Protein AF-0000000078434860 (afdb_homodimer)

pLDDT: mean 74.04, std 24.69, range [25.89, 97.94]

Organism: Lucilia cuprina (NCBI:txid7375)

Sequence (304 aa):
MLAMSDEADFTDFHEVNENNFEQIKNKATKIGYADGVNDGRESVFQNGFDQGYKDGLRTSFDLEKFRYFFKNLNIDKIKDKDLLKEKEAYTNLQIRESKSQLHFKYLNHPDDSLDFISQKQHEYVEKIMEKFTQELPKATDLLKVQSHTDFMMLAMSDEADFTDFHEVNENNFEQIKNKATKIGYADGVNDGRESVFQNGFDQGYKDGLRTSFDLEKFRYFFKNLNIDKIKDKDLLKEKEAYTNLQIRESKSQLHFKYLNHPDDSLDFISQKQHEYVEKIMEKFTQELPKATDLLKVQSHTDFM

Foldseek 3Di:
DDPPPCPDDPPPPVPVVVVVVVVVVVVVVVVVCPDDDHVVVVVVVVVLVVLVVLLLVVLQVLVVLVVVVLVPPDPVPDPPPLSVQLSVVVVVVPDDHSPDCVLQQCVVVVPDDSVVSSVVSVVSSVVVLVVCCVRVVVSNVVVVVVDPDDPD/DPPPPCPDDPVPPVVVVVVVVVVVVVVVVVVVCPPDDHPVVVVVVVVLVVLVVLLLVVLQVLVVLVVVVLVPPDPVPDPPPLSVQLSVVVVVVVDDHSPDCVLQQCVVVVPDDSVVSSVVSVVSSVVVLVVCCVRVVVSNVVVVVVDPDDPD

Radius of gyration: 23.0 Å; Cα contacts (8 Å, |Δi|>4): 233; chains: 2; bounding box: 77×63×69 Å

Structure (mmCIF, N/CA/C/O backbone):
data_AF-0000000078434860-model_v1
#
loop_
_entity.id
_entity.type
_entity.pdbx_description
1 polymer 'Essential protein Yae1 N-terminal domain-containing protein'
#
loop_
_atom_site.group_PDB
_atom_site.id
_atom_site.type_symbol
_atom_site.label_atom_id
_atom_site.label_alt_id
_atom_site.label_comp_id
_atom_site.label_asym_id
_atom_site.label_entity_id
_atom_site.label_seq_id
_atom_site.pdbx_PDB_ins_code
_atom_site.Cartn_x
_atom_site.Cartn_y
_atom_site.Cartn_z
_atom_site.occupancy
_atom_site.B_iso_or_equiv
_atom_site.auth_seq_id
_atom_site.auth_comp_id
_atom_site.auth_asym_id
_atom_site.auth_atom_id
_atom_site.pdbx_PDB_model_num
ATOM 1 N N . MET A 1 1 ? -37.875 12.328 -36.719 1 25.91 1 MET A N 1
ATOM 2 C CA . MET A 1 1 ? -37.438 13.57 -36.062 1 25.91 1 MET A CA 1
ATOM 3 C C . MET A 1 1 ? -36.344 13.305 -35.062 1 25.91 1 MET A C 1
ATOM 5 O O . MET A 1 1 ? -36.562 12.633 -34.031 1 25.91 1 MET A O 1
ATOM 9 N N . LEU A 1 2 ? -35 13.305 -35.438 1 26.97 2 LEU A N 1
ATOM 10 C CA . LEU A 1 2 ? -33.719 12.688 -35.094 1 26.97 2 LEU A CA 1
ATOM 11 C C . LEU A 1 2 ? -33.125 13.344 -33.875 1 26.97 2 LEU A C 1
ATOM 13 O O . LEU A 1 2 ? -32.812 14.539 -33.875 1 26.97 2 LEU A O 1
ATOM 17 N N . ALA A 1 3 ? -33.562 13.117 -32.625 1 31.67 3 ALA A N 1
ATOM 18 C CA . ALA A 1 3 ? -33.156 13.766 -31.375 1 31.67 3 ALA A CA 1
ATOM 19 C C . ALA A 1 3 ? -31.656 13.719 -31.156 1 31.67 3 ALA A C 1
ATOM 21 O O . ALA A 1 3 ? -31.062 12.633 -31.125 1 31.67 3 ALA A O 1
ATOM 22 N N . MET A 1 4 ? -30.812 14.688 -31.609 1 26.88 4 MET A N 1
ATOM 23 C CA . MET A 1 4 ? -29.359 14.938 -31.625 1 26.88 4 MET A CA 1
ATOM 24 C C . MET A 1 4 ? -28.828 15.039 -30.203 1 26.88 4 MET A C 1
ATOM 26 O O . MET A 1 4 ? -29.094 16.016 -29.5 1 26.88 4 MET A O 1
ATOM 30 N N . SER A 1 5 ? -28.938 14.023 -29.328 1 31.47 5 SER A N 1
ATOM 31 C CA . SER A 1 5 ? -28.594 14.094 -27.922 1 31.47 5 SER A CA 1
ATOM 32 C C . SER A 1 5 ? -27.125 14.484 -27.719 1 31.47 5 SER A C 1
ATOM 34 O O . SER A 1 5 ? -26.234 13.742 -28.109 1 31.47 5 SER A O 1
ATOM 36 N N . ASP A 1 6 ? -26.688 15.781 -27.875 1 27.81 6 ASP A N 1
ATOM 37 C CA . ASP A 1 6 ? -25.375 16.406 -27.734 1 27.81 6 ASP A CA 1
ATOM 38 C C . ASP A 1 6 ? -24.797 16.203 -26.344 1 27.81 6 ASP A C 1
ATOM 40 O O . ASP A 1 6 ? -25.312 16.766 -25.375 1 27.81 6 ASP A O 1
ATOM 44 N N . GLU A 1 7 ? -24.516 15.094 -25.797 1 31.03 7 GLU A N 1
ATOM 45 C CA . GLU A 1 7 ? -23.891 14.82 -24.5 1 31.03 7 GLU A CA 1
ATOM 46 C C . GLU A 1 7 ? -22.516 15.477 -24.406 1 31.03 7 GLU A C 1
ATOM 48 O O . GLU A 1 7 ? -21.531 14.984 -24.969 1 31.03 7 GLU A O 1
ATOM 53 N N . ALA A 1 8 ? -22.328 16.906 -24.516 1 27.59 8 ALA A N 1
ATOM 54 C CA . ALA A 1 8 ? -21.172 17.797 -24.469 1 27.59 8 ALA A CA 1
ATOM 55 C C . ALA A 1 8 ? -20.25 17.453 -23.312 1 27.59 8 ALA A C 1
ATOM 57 O O . ALA A 1 8 ? -20.656 16.781 -22.359 1 27.59 8 ALA A O 1
ATOM 58 N N . ASP A 1 9 ? -18.906 18.094 -23.25 1 26.72 9 ASP A N 1
ATOM 59 C CA . ASP A 1 9 ? -17.484 18.125 -22.906 1 26.72 9 ASP A CA 1
ATOM 60 C C . ASP A 1 9 ? -17.281 18.562 -21.453 1 26.72 9 ASP A C 1
ATOM 62 O O . ASP A 1 9 ? -17.219 19.75 -21.156 1 26.72 9 ASP A O 1
ATOM 66 N N . PHE A 1 10 ? -18.078 18.156 -20.531 1 27.28 10 PHE A N 1
ATOM 67 C CA . PHE A 1 10 ? -17.906 18.562 -19.141 1 27.28 10 PHE A CA 1
ATOM 68 C C . PHE A 1 10 ? -16.5 18.25 -18.656 1 27.28 10 PHE A C 1
ATOM 70 O O . PHE A 1 10 ? -16.203 18.422 -17.469 1 27.28 10 PHE A O 1
ATOM 77 N N . THR A 1 11 ? -15.586 17.672 -19.422 1 31.31 11 THR A N 1
ATOM 78 C CA . THR A 1 11 ? -14.266 17.266 -18.953 1 31.31 11 THR A CA 1
ATOM 79 C C . THR A 1 11 ? -13.398 18.484 -18.641 1 31.31 11 THR A C 1
ATOM 81 O O . THR A 1 11 ? -12.406 18.375 -17.922 1 31.31 11 THR A O 1
ATOM 84 N N . ASP A 1 12 ? -13.602 19.656 -19.234 1 32.28 12 ASP A N 1
ATOM 85 C CA . ASP A 1 12 ? -12.648 20.766 -19.266 1 32.28 12 ASP A CA 1
ATOM 86 C C . ASP A 1 12 ? -12.594 21.5 -17.938 1 32.28 12 ASP A C 1
ATOM 88 O O . ASP A 1 12 ? -11.531 21.953 -17.5 1 32.28 12 ASP A O 1
ATOM 92 N N . PHE A 1 13 ? -13.719 21.719 -17.281 1 31.53 13 PHE A N 1
ATOM 93 C CA . PHE A 1 13 ? -13.719 22.625 -16.141 1 31.53 13 PHE A CA 1
ATOM 94 C C . PHE A 1 13 ? -13 22.016 -14.953 1 31.53 13 PHE A C 1
ATOM 96 O O . PHE A 1 13 ? -12.57 22.719 -14.039 1 31.53 13 PHE A O 1
ATOM 103 N N . HIS A 1 14 ? -12.867 20.703 -14.852 1 35.09 14 HIS A N 1
ATOM 104 C CA . HIS A 1 14 ? -12.352 20.078 -13.641 1 35.09 14 HIS A CA 1
ATOM 105 C C . HIS A 1 14 ? -10.836 20.25 -13.539 1 35.09 14 HIS A C 1
ATOM 107 O O . HIS A 1 14 ? -10.289 20.312 -12.438 1 35.09 14 HIS A O 1
ATOM 113 N N . GLU A 1 15 ? -10.086 20.406 -14.539 1 37.72 15 GLU A N 1
ATOM 114 C CA . GLU A 1 15 ? -8.625 20.469 -14.523 1 37.72 15 GLU A CA 1
ATOM 115 C C . GLU A 1 15 ? -8.125 21.812 -14.023 1 37.72 15 GLU A C 1
ATOM 117 O O . GLU A 1 15 ? -7.141 21.891 -13.289 1 37.72 15 GLU A O 1
ATOM 122 N N . VAL A 1 16 ? -8.672 22.922 -14.453 1 39.94 16 VAL A N 1
ATOM 123 C CA . VAL A 1 16 ? -8.156 24.266 -14.18 1 39.94 16 VAL A CA 1
ATOM 124 C C . VAL A 1 16 ? -8.328 24.594 -12.695 1 39.94 16 VAL A C 1
ATOM 126 O O . VAL A 1 16 ? -7.453 25.203 -12.086 1 39.94 16 VAL A O 1
ATOM 129 N N . ASN A 1 17 ? -9.438 24.109 -12.062 1 41.53 17 ASN A N 1
ATOM 130 C CA . ASN A 1 17 ? -9.703 24.5 -10.688 1 41.53 17 ASN A CA 1
ATOM 131 C C . ASN A 1 17 ? -8.836 23.734 -9.703 1 41.53 17 ASN A C 1
ATOM 133 O O . ASN A 1 17 ? -8.453 24.266 -8.656 1 41.53 17 ASN A O 1
ATOM 137 N N . GLU A 1 18 ? -8.359 22.625 -10.125 1 41.41 18 GLU A N 1
ATOM 138 C CA . GLU A 1 18 ? -7.527 21.844 -9.219 1 41.41 18 GLU A CA 1
ATOM 139 C C . GLU A 1 18 ? -6.098 22.375 -9.172 1 41.41 18 GLU A C 1
ATOM 141 O O . GLU A 1 18 ? -5.492 22.453 -8.102 1 41.41 18 GLU A O 1
ATOM 146 N N . ASN A 1 19 ? -5.5 22.844 -10.172 1 44.69 19 ASN A N 1
ATOM 147 C CA . ASN A 1 19 ? -4.168 23.438 -10.219 1 44.69 19 ASN A CA 1
ATOM 148 C C . ASN A 1 19 ? -4.113 24.766 -9.461 1 44.69 19 ASN A C 1
ATOM 150 O O . ASN A 1 19 ? -3.158 25.031 -8.727 1 44.69 19 ASN A O 1
ATOM 154 N N . ASN A 1 20 ? -5.145 25.484 -9.719 1 45.84 20 ASN A N 1
ATOM 155 C CA . ASN A 1 20 ? -5.176 26.766 -9.016 1 45.84 20 ASN A CA 1
ATOM 156 C C . ASN A 1 20 ? -5.332 26.562 -7.508 1 45.84 20 ASN A C 1
ATOM 158 O O . ASN A 1 20 ? -4.688 27.266 -6.719 1 45.84 20 ASN A O 1
ATOM 162 N N . PHE A 1 21 ? -6.129 25.562 -7.156 1 39.97 21 PHE A N 1
ATOM 163 C CA . PHE A 1 21 ? -6.293 25.312 -5.73 1 39.97 21 PHE A CA 1
ATOM 164 C C . PHE A 1 21 ? -5.004 24.766 -5.129 1 39.97 21 PHE A C 1
ATOM 166 O O . PHE A 1 21 ? -4.621 25.141 -4.02 1 39.97 21 PHE A O 1
ATOM 173 N N . GLU A 1 22 ? -4.27 23.969 -5.867 1 44.09 22 GLU A N 1
ATOM 174 C CA . GLU A 1 22 ? -2.99 23.453 -5.383 1 44.09 22 GLU A CA 1
ATOM 175 C C . GLU A 1 22 ? -1.965 24.578 -5.254 1 44.09 22 GLU A C 1
ATOM 177 O O . GLU A 1 22 ? -1.177 24.594 -4.305 1 44.09 22 GLU A O 1
ATOM 182 N N . GLN A 1 23 ? -1.95 25.5 -6.133 1 46.19 23 GLN A N 1
ATOM 183 C CA . GLN A 1 23 ? -1.056 26.656 -6.062 1 46.19 23 GLN A CA 1
ATOM 184 C C . GLN A 1 23 ? -1.418 27.562 -4.895 1 46.19 23 GLN A C 1
ATOM 186 O O . GLN A 1 23 ? -0.536 28.062 -4.188 1 46.19 23 GLN A O 1
ATOM 191 N N . ILE A 1 24 ? -2.699 27.812 -4.734 1 41.75 24 ILE A N 1
ATOM 192 C CA . ILE A 1 24 ? -3.131 28.656 -3.623 1 41.75 24 ILE A CA 1
ATOM 193 C C . ILE A 1 24 ? -2.807 27.953 -2.301 1 41.75 24 ILE A C 1
ATOM 195 O O . ILE A 1 24 ? -2.307 28.594 -1.369 1 41.75 24 ILE A O 1
ATOM 199 N N . LYS A 1 25 ? -2.969 26.688 -2.236 1 42.53 25 LYS A N 1
ATOM 200 C CA . LYS A 1 25 ? -2.635 25.922 -1.038 1 42.53 25 LYS A CA 1
ATOM 201 C C . LYS A 1 25 ? -1.132 25.938 -0.777 1 42.53 25 LYS A C 1
ATOM 203 O O . LYS A 1 25 ? -0.696 26.125 0.36 1 42.53 25 LYS A O 1
ATOM 208 N N . ASN A 1 26 ? -0.32 25.781 -1.754 1 43.47 26 ASN A N 1
ATOM 209 C CA . ASN A 1 26 ? 1.131 25.859 -1.619 1 43.47 26 ASN A CA 1
ATOM 210 C C . ASN A 1 26 ? 1.575 27.234 -1.141 1 43.47 26 ASN A C 1
ATOM 212 O O . ASN A 1 26 ? 2.469 27.344 -0.299 1 43.47 26 ASN A O 1
ATOM 216 N N . LYS A 1 27 ? 0.978 28.266 -1.686 1 43.12 27 LYS A N 1
ATOM 217 C CA . LYS A 1 27 ? 1.348 29.609 -1.284 1 43.12 27 LYS A CA 1
ATOM 218 C C . LYS A 1 27 ? 0.903 29.906 0.146 1 43.12 27 LYS A C 1
ATOM 220 O O . LYS A 1 27 ? 1.646 30.516 0.922 1 43.12 27 LYS A O 1
ATOM 225 N N . ALA A 1 28 ? -0.319 29.453 0.444 1 40 28 ALA A N 1
ATOM 226 C CA . ALA A 1 28 ? -0.792 29.672 1.809 1 40 28 ALA A CA 1
ATOM 227 C C . ALA A 1 28 ? 0.083 28.938 2.816 1 40 28 ALA A C 1
ATOM 229 O O . ALA A 1 28 ? 0.392 29.469 3.887 1 40 28 ALA A O 1
ATOM 230 N N . THR A 1 29 ? 0.561 27.781 2.371 1 40.09 29 THR A N 1
ATOM 231 C CA . THR A 1 29 ? 1.448 27.016 3.244 1 40.09 29 THR A CA 1
ATOM 232 C C . THR A 1 29 ? 2.787 27.734 3.406 1 40.09 29 THR A C 1
ATOM 234 O O . THR A 1 29 ? 3.326 27.812 4.512 1 40.09 29 THR A O 1
ATOM 237 N N . LYS A 1 30 ? 3.289 28.328 2.396 1 43.81 30 LYS A N 1
ATOM 238 C CA . LYS A 1 30 ? 4.551 29.062 2.457 1 43.81 30 LYS A CA 1
ATOM 239 C C . LYS A 1 30 ? 4.43 30.297 3.34 1 43.81 30 LYS A C 1
ATOM 241 O O . LYS A 1 30 ? 5.332 30.609 4.117 1 43.81 30 LYS A O 1
ATOM 246 N N . ILE A 1 31 ? 3.418 31.172 3.105 1 41.66 31 ILE A N 1
ATOM 247 C CA . ILE A 1 31 ? 3.238 32.406 3.859 1 41.66 31 ILE A CA 1
ATOM 248 C C . ILE A 1 31 ? 3.072 32.094 5.344 1 41.66 31 ILE A C 1
ATOM 250 O O . ILE A 1 31 ? 3.643 32.75 6.199 1 41.66 31 ILE A O 1
ATOM 254 N N . GLY A 1 32 ? 2.137 31.172 5.629 1 39.72 32 GLY A N 1
ATOM 255 C CA . GLY A 1 32 ? 2.039 30.828 7.035 1 39.72 32 GLY A CA 1
ATOM 256 C C . GLY A 1 32 ? 3.354 30.344 7.621 1 39.72 32 GLY A C 1
ATOM 257 O O . GLY A 1 32 ? 3.541 30.375 8.844 1 39.72 32 GLY A O 1
ATOM 258 N N . TYR A 1 33 ? 4.215 29.75 6.746 1 40.84 33 TYR A N 1
ATOM 259 C CA . TYR A 1 33 ? 5.531 29.328 7.215 1 40.84 33 TYR A CA 1
ATOM 260 C C . TYR A 1 33 ? 6.387 30.531 7.59 1 40.84 33 TYR A C 1
ATOM 262 O O . TYR A 1 33 ? 7.156 30.484 8.555 1 40.84 33 TYR A O 1
ATOM 270 N N . ALA A 1 34 ? 6.5 31.547 6.887 1 39.72 34 ALA A N 1
ATOM 271 C CA . ALA A 1 34 ? 7.406 32.656 7.102 1 39.72 34 ALA A CA 1
ATOM 272 C C . ALA A 1 34 ? 7.18 33.312 8.469 1 39.72 34 ALA A C 1
ATOM 274 O O . ALA A 1 34 ? 8.133 33.656 9.156 1 39.72 34 ALA A O 1
ATOM 275 N N . ASP A 1 35 ? 6.125 33.906 8.734 1 39.47 35 ASP A N 1
ATOM 276 C CA . ASP A 1 35 ? 6.082 34.812 9.883 1 39.47 35 ASP A CA 1
ATOM 277 C C . ASP A 1 35 ? 6.234 34.031 11.195 1 39.47 35 ASP A C 1
ATOM 279 O O . ASP A 1 35 ? 6.812 34.562 12.156 1 39.47 35 ASP A O 1
ATOM 283 N N . GLY A 1 36 ? 5.133 33.5 11.75 1 37.97 36 GLY A N 1
ATOM 284 C CA . GLY A 1 36 ? 5.082 33.094 13.141 1 37.97 36 GLY A CA 1
ATOM 285 C C . GLY A 1 36 ? 6.109 32.031 13.484 1 37.97 36 GLY A C 1
ATOM 286 O O . GLY A 1 36 ? 6.848 31.578 12.617 1 37.97 36 GLY A O 1
ATOM 287 N N . VAL A 1 37 ? 5.84 31.078 14.758 1 42.41 37 VAL A N 1
ATOM 288 C CA . VAL A 1 37 ? 6.133 30.016 15.703 1 42.41 37 VAL A CA 1
ATOM 289 C C . VAL A 1 37 ? 6.449 28.719 14.938 1 42.41 37 VAL A C 1
ATOM 291 O O . VAL A 1 37 ? 5.555 28.109 14.359 1 42.41 37 VAL A O 1
ATOM 294 N N . ASN A 1 38 ? 7.438 28.375 14.031 1 44.19 38 ASN A N 1
ATOM 295 C CA . ASN A 1 38 ? 8.102 27.594 12.992 1 44.19 38 ASN A CA 1
ATOM 296 C C . ASN A 1 38 ? 8.062 26.094 13.289 1 44.19 38 ASN A C 1
ATOM 298 O O . ASN A 1 38 ? 7.672 25.297 12.438 1 44.19 38 ASN A O 1
ATOM 302 N N . ASP A 1 39 ? 9.008 25.656 14.305 1 49.59 39 ASP A N 1
ATOM 303 C CA . ASP A 1 39 ? 9.438 24.312 14.664 1 49.59 39 ASP A CA 1
ATOM 304 C C . ASP A 1 39 ? 8.25 23.453 15.086 1 49.59 39 ASP A C 1
ATOM 306 O O . ASP A 1 39 ? 8.133 22.297 14.664 1 49.59 39 ASP A O 1
ATOM 310 N N . GLY A 1 40 ? 7.395 23.984 15.953 1 48.25 40 GLY A N 1
ATOM 311 C CA . GLY A 1 40 ? 6.289 23.219 16.516 1 48.25 40 GLY A CA 1
ATOM 312 C C . GLY A 1 40 ? 5.238 22.844 15.477 1 48.25 40 GLY A C 1
ATOM 313 O O . GLY A 1 40 ? 4.711 21.734 15.492 1 48.25 40 GLY A O 1
ATOM 314 N N . ARG A 1 41 ? 4.934 23.812 14.656 1 53.28 41 ARG A N 1
ATOM 315 C CA . ARG A 1 41 ? 3.904 23.578 13.648 1 53.28 41 ARG A CA 1
ATOM 316 C C . ARG A 1 41 ? 4.379 22.562 12.609 1 53.28 41 ARG A C 1
ATOM 318 O O . ARG A 1 41 ? 3.609 21.703 12.172 1 53.28 41 ARG A O 1
ATOM 325 N N . GLU A 1 42 ? 5.641 22.75 12.32 1 59.78 42 GLU A N 1
ATOM 326 C CA . GLU A 1 42 ? 6.195 21.781 11.375 1 59.78 42 GLU A CA 1
ATOM 327 C C . GLU A 1 42 ? 6.156 20.375 11.938 1 59.78 42 GLU A C 1
ATOM 329 O O . GLU A 1 42 ? 5.883 19.406 11.211 1 59.78 42 GLU A O 1
ATOM 334 N N . SER A 1 43 ? 6.312 20.359 13.258 1 63.28 43 SER A N 1
ATOM 335 C CA . SER A 1 43 ? 6.27 19.062 13.906 1 63.28 43 SER A CA 1
ATOM 336 C C . SER A 1 43 ? 4.867 18.469 13.875 1 63.28 43 SER A C 1
ATOM 338 O O . SER A 1 43 ? 4.699 17.266 13.641 1 63.28 43 SER A O 1
ATOM 340 N N . VAL A 1 44 ? 3.91 19.391 13.984 1 62.19 44 VAL A N 1
ATOM 341 C CA . VAL A 1 44 ? 2.531 18.906 13.984 1 62.19 44 VAL A CA 1
ATOM 342 C C . VAL A 1 44 ? 2.137 18.484 12.57 1 62.19 44 VAL A C 1
ATOM 344 O O . VAL A 1 44 ? 1.464 17.469 12.383 1 62.19 44 VAL A O 1
ATOM 347 N N . PHE A 1 45 ? 2.592 19.234 11.555 1 68.44 45 PHE A N 1
ATOM 348 C CA . PHE A 1 45 ? 2.338 18.891 10.164 1 68.44 45 PHE A CA 1
ATOM 349 C C . PHE A 1 45 ? 2.967 17.547 9.805 1 68.44 45 PHE A C 1
ATOM 351 O O . PHE A 1 45 ? 2.354 16.734 9.109 1 68.44 45 PHE A O 1
ATOM 358 N N . GLN A 1 46 ? 4.062 17.328 10.344 1 74.88 46 GLN A N 1
ATOM 359 C CA . GLN A 1 46 ? 4.758 16.078 10.062 1 74.88 46 GLN A CA 1
ATOM 360 C C . GLN A 1 46 ? 4.023 14.891 10.68 1 74.88 46 GLN A C 1
ATOM 362 O O . GLN A 1 46 ? 3.957 13.82 10.078 1 74.88 46 GLN A O 1
ATOM 367 N N . ASN A 1 47 ? 3.396 15.195 11.844 1 79.69 47 ASN A N 1
ATOM 368 C CA . ASN A 1 47 ? 2.656 14.117 12.477 1 79.69 47 ASN A CA 1
ATOM 369 C C . ASN A 1 47 ? 1.479 13.664 11.617 1 79.69 47 ASN A C 1
ATOM 371 O O . ASN A 1 47 ? 1.213 12.461 11.508 1 79.69 47 ASN A O 1
ATOM 375 N N . GLY A 1 48 ? 0.82 14.664 11.031 1 86 48 GLY A N 1
ATOM 376 C CA . GLY A 1 48 ? -0.269 14.328 10.133 1 86 48 GLY A CA 1
ATOM 377 C C . GLY A 1 48 ? 0.187 13.562 8.898 1 86 48 GLY A C 1
ATOM 378 O O . GLY A 1 48 ? -0.439 12.578 8.508 1 86 48 GLY A O 1
ATOM 379 N N . PHE A 1 49 ? 1.256 14 8.352 1 90.06 49 PHE A N 1
ATOM 380 C CA . PHE A 1 49 ? 1.834 13.336 7.191 1 90.06 49 PHE A CA 1
ATOM 381 C C . PHE A 1 49 ? 2.195 11.891 7.52 1 90.06 49 PHE A C 1
ATOM 383 O O . PHE A 1 49 ? 1.839 10.969 6.781 1 90.06 49 PHE A O 1
ATOM 390 N N . ASP A 1 50 ? 2.855 11.703 8.617 1 89.38 50 ASP A N 1
ATOM 391 C CA . ASP A 1 50 ? 3.295 10.367 9.016 1 89.38 50 ASP A CA 1
ATOM 392 C C . ASP A 1 50 ? 2.102 9.438 9.211 1 89.38 50 ASP A C 1
ATOM 394 O O . ASP A 1 50 ? 2.143 8.273 8.805 1 89.38 50 ASP A O 1
ATOM 398 N N . GLN A 1 51 ? 1.128 9.984 9.859 1 90.88 51 GLN A N 1
ATOM 399 C CA . GLN A 1 51 ? -0.077 9.195 10.086 1 90.88 51 GLN A CA 1
ATOM 400 C C . GLN A 1 51 ? -0.75 8.82 8.773 1 90.88 51 GLN A C 1
ATOM 402 O O . GLN A 1 51 ? -1.146 7.672 8.57 1 90.88 51 GLN A O 1
ATOM 407 N N . GLY A 1 52 ? -0.931 9.781 7.879 1 94.31 52 GLY A N 1
ATOM 408 C CA . GLY A 1 52 ? -1.471 9.5 6.559 1 94.31 52 GLY A CA 1
ATOM 409 C C . GLY A 1 52 ? -0.668 8.461 5.793 1 94.31 52 GLY A C 1
ATOM 410 O O . GLY A 1 52 ? -1.236 7.543 5.203 1 94.31 52 GLY A O 1
ATOM 411 N N . TYR A 1 53 ? 0.632 8.602 5.844 1 95.12 53 TYR A N 1
ATOM 412 C CA . TYR A 1 53 ? 1.521 7.66 5.168 1 95.12 53 TYR A CA 1
ATOM 413 C C . TYR A 1 53 ? 1.276 6.234 5.648 1 95.12 53 TYR A C 1
ATOM 415 O O . TYR A 1 53 ? 1.108 5.32 4.84 1 95.12 53 TYR A O 1
ATOM 423 N N . LYS A 1 54 ? 1.214 6.051 6.898 1 95.25 54 LYS A N 1
ATOM 424 C CA . LYS A 1 54 ? 1.024 4.719 7.473 1 95.25 54 LYS A CA 1
ATOM 425 C C . LYS A 1 54 ? -0.344 4.152 7.105 1 95.25 54 LYS A C 1
ATOM 427 O O . LYS A 1 54 ? -0.463 2.973 6.773 1 95.25 54 LYS A O 1
ATOM 432 N N . ASP A 1 55 ? -1.365 4.996 7.164 1 95.88 55 ASP A N 1
ATOM 433 C CA . ASP A 1 55 ? -2.711 4.547 6.828 1 95.88 55 ASP A CA 1
ATOM 434 C C . ASP A 1 55 ? -2.801 4.129 5.363 1 95.88 55 ASP A C 1
ATOM 436 O O . ASP A 1 55 ? -3.379 3.09 5.039 1 95.88 55 ASP A O 1
ATOM 440 N N . GLY A 1 56 ? -2.232 4.969 4.426 1 97 56 GLY A N 1
ATOM 441 C CA . GLY A 1 56 ? -2.209 4.629 3.01 1 97 56 GLY A CA 1
ATOM 442 C C . GLY A 1 56 ? -1.451 3.35 2.717 1 97 56 GLY A C 1
ATOM 443 O O . GLY A 1 56 ? -1.928 2.498 1.963 1 97 56 GLY A O 1
ATOM 444 N N . LEU A 1 57 ? -0.331 3.246 3.338 1 96.5 57 LEU A N 1
ATOM 445 C CA . LEU A 1 57 ? 0.511 2.066 3.172 1 96.5 57 LEU A CA 1
ATOM 446 C C . LEU A 1 57 ? -0.231 0.805 3.6 1 96.5 57 LEU A C 1
ATOM 448 O O . LEU A 1 57 ? -0.266 -0.182 2.861 1 96.5 57 LEU A O 1
ATOM 452 N N . ARG A 1 58 ? -0.854 0.84 4.77 1 95.75 58 ARG A N 1
ATOM 453 C CA . ARG A 1 58 ? -1.584 -0.312 5.289 1 95.75 58 ARG A CA 1
ATOM 454 C C . ARG A 1 58 ? -2.75 -0.677 4.375 1 95.75 58 ARG A C 1
ATOM 456 O O . ARG A 1 58 ? -2.98 -1.855 4.094 1 95.75 58 ARG A O 1
ATOM 463 N N . THR A 1 59 ? -3.484 0.303 3.947 1 96.81 59 THR A N 1
ATOM 464 C CA . THR A 1 59 ? -4.625 0.085 3.068 1 96.81 59 THR A CA 1
ATOM 465 C C . THR A 1 59 ? -4.195 -0.63 1.79 1 96.81 59 THR A C 1
ATOM 467 O O . THR A 1 59 ? -4.777 -1.65 1.417 1 96.81 59 THR A O 1
ATOM 470 N N . SER A 1 60 ? -3.18 -0.09 1.163 1 97.12 60 SER A N 1
ATOM 471 C CA . SER A 1 60 ? -2.699 -0.68 -0.082 1 97.12 60 SER A CA 1
ATOM 472 C C . SER A 1 60 ? -2.115 -2.068 0.153 1 97.12 60 SER A C 1
ATOM 474 O O . SER A 1 60 ? -2.387 -3 -0.608 1 97.12 60 SER A O 1
ATOM 476 N N . PHE A 1 61 ? -1.332 -2.232 1.18 1 95.81 61 PHE A N 1
ATOM 477 C CA . PHE A 1 61 ? -0.716 -3.514 1.506 1 95.81 61 PHE A CA 1
ATOM 478 C C . PHE A 1 61 ? -1.773 -4.602 1.654 1 95.81 61 PHE A C 1
ATOM 480 O O . PHE A 1 61 ? -1.702 -5.637 0.991 1 95.81 61 PHE A O 1
ATOM 487 N N . ASP A 1 62 ? -2.771 -4.312 2.488 1 95.81 62 ASP A N 1
ATOM 488 C CA . ASP A 1 62 ? -3.77 -5.316 2.842 1 95.81 62 ASP A CA 1
ATOM 489 C C . ASP A 1 62 ? -4.656 -5.656 1.646 1 95.81 62 ASP A C 1
ATOM 491 O O . ASP A 1 62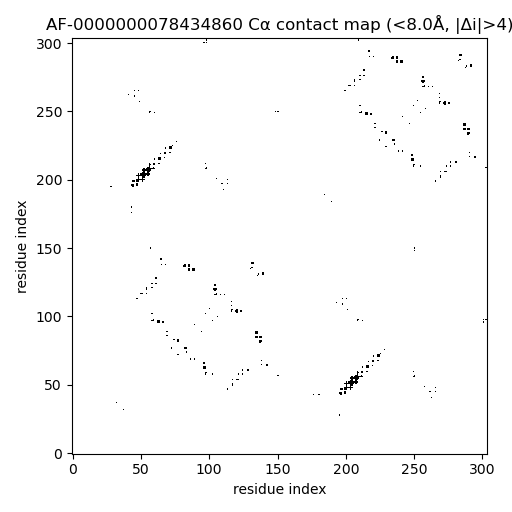 ? -5.051 -6.809 1.469 1 95.81 62 ASP A O 1
ATOM 495 N N . LEU A 1 63 ? -4.914 -4.703 0.799 1 96.06 63 LEU A N 1
ATOM 496 C CA . LEU A 1 63 ? -5.773 -4.965 -0.347 1 96.06 63 LEU A CA 1
ATOM 497 C C . LEU A 1 63 ? -4.996 -5.648 -1.467 1 96.06 63 LEU A C 1
ATOM 499 O O . LEU A 1 63 ? -5.48 -6.617 -2.064 1 96.06 63 LEU A O 1
ATOM 503 N N . GLU A 1 64 ? -3.756 -5.195 -1.713 1 94.5 64 GLU A N 1
ATOM 504 C CA . GLU A 1 64 ? -3.045 -5.621 -2.914 1 94.5 64 GLU A CA 1
ATOM 505 C C . GLU A 1 64 ? -2.465 -7.023 -2.744 1 94.5 64 GLU A C 1
ATOM 507 O O . GLU A 1 64 ? -2.301 -7.758 -3.723 1 94.5 64 GLU A O 1
ATOM 512 N N . LYS A 1 65 ? -2.199 -7.43 -1.499 1 94 65 LYS A N 1
ATOM 513 C CA . LYS A 1 65 ? -1.699 -8.789 -1.324 1 94 65 LYS A CA 1
ATOM 514 C C . LYS A 1 65 ? -2.717 -9.82 -1.812 1 94 65 LYS A C 1
ATOM 516 O O . LYS A 1 65 ? -2.35 -10.82 -2.432 1 94 65 LYS A O 1
ATOM 521 N N . PHE A 1 66 ? -3.975 -9.609 -1.625 1 94.56 66 PHE A N 1
ATOM 522 C CA . PHE A 1 66 ? -4.996 -10.523 -2.117 1 94.56 66 PHE A CA 1
ATOM 523 C C . PHE A 1 66 ? -5.191 -10.359 -3.621 1 94.56 66 PHE A C 1
ATOM 525 O O . PHE A 1 66 ? -5.344 -11.352 -4.344 1 94.56 66 PHE A O 1
ATOM 532 N N . ARG A 1 67 ? -5.148 -9.117 -4.047 1 93.69 67 ARG A N 1
ATOM 533 C CA . ARG A 1 67 ? -5.363 -8.852 -5.465 1 93.69 67 ARG A CA 1
ATOM 534 C C . ARG A 1 67 ? -4.34 -9.594 -6.324 1 93.69 67 ARG A C 1
ATOM 536 O O . ARG A 1 67 ? -4.707 -10.336 -7.234 1 93.69 67 ARG A O 1
ATOM 543 N N . TYR A 1 68 ? -3.121 -9.484 -5.969 1 90.31 68 TYR A N 1
ATOM 544 C CA . TYR A 1 68 ? -2.084 -10.07 -6.812 1 90.31 68 TYR A CA 1
ATOM 545 C C . TYR A 1 68 ? -1.935 -11.562 -6.535 1 90.31 68 TYR A C 1
ATOM 547 O O . TYR A 1 68 ? -1.457 -12.312 -7.391 1 90.31 68 TYR A O 1
ATOM 555 N N . PHE A 1 69 ? -2.357 -12.008 -5.328 1 90.44 69 PHE A N 1
ATOM 556 C CA . PHE A 1 69 ? -2.445 -13.445 -5.078 1 90.44 69 PHE A CA 1
ATOM 557 C C . PHE A 1 69 ? -3.404 -14.109 -6.059 1 90.44 69 PHE A C 1
ATOM 559 O O . PHE A 1 69 ? -3.031 -15.055 -6.762 1 90.44 69 PHE A O 1
ATOM 566 N N . PHE A 1 70 ? -4.52 -13.539 -6.234 1 90.69 70 PHE A N 1
ATOM 567 C CA . PHE A 1 70 ? -5.543 -14.188 -7.047 1 90.69 70 PHE A CA 1
ATOM 568 C C . PHE A 1 70 ? -5.312 -13.914 -8.523 1 90.69 70 PHE A C 1
ATOM 570 O O . PHE A 1 70 ? -5.625 -14.75 -9.375 1 90.69 70 PHE A O 1
ATOM 577 N N . LYS A 1 71 ? -4.785 -12.781 -8.867 1 86.44 71 LYS A N 1
ATOM 578 C CA . LYS A 1 71 ? -4.496 -12.461 -10.258 1 86.44 71 LYS A CA 1
ATOM 579 C C . LYS A 1 71 ? -3.449 -13.414 -10.828 1 86.44 71 LYS A C 1
ATOM 581 O O . LYS A 1 71 ? -3.49 -13.75 -12.016 1 86.44 71 LYS A O 1
ATOM 586 N N . ASN A 1 72 ? -2.604 -13.891 -10 1 82.44 72 ASN A N 1
ATOM 587 C CA . ASN A 1 72 ? -1.486 -14.688 -10.5 1 82.44 72 ASN A CA 1
ATOM 588 C C . ASN A 1 72 ? -1.652 -16.172 -10.164 1 82.44 72 ASN A C 1
ATOM 590 O O . ASN A 1 72 ? -0.726 -16.953 -10.344 1 82.44 72 ASN A O 1
ATOM 594 N N . LEU A 1 73 ? -2.738 -16.453 -9.539 1 78.44 73 LEU A N 1
ATOM 595 C CA . LEU A 1 73 ? -3.059 -17.859 -9.312 1 78.44 73 LEU A CA 1
ATOM 596 C C . LEU A 1 73 ? -3.312 -18.578 -10.633 1 78.44 73 LEU A C 1
ATOM 598 O O . LEU A 1 73 ? -4.148 -18.141 -11.43 1 78.44 73 LEU A O 1
ATOM 602 N N . ASN A 1 74 ? -2.336 -19.234 -11.102 1 67.31 74 ASN A N 1
ATOM 603 C CA . ASN A 1 74 ? -2.502 -19.984 -12.336 1 67.31 74 ASN A CA 1
ATOM 604 C C . ASN A 1 74 ? -3.51 -21.109 -12.172 1 67.31 74 ASN A C 1
ATOM 606 O O . ASN A 1 74 ? -3.227 -22.109 -11.508 1 67.31 74 ASN A O 1
ATOM 610 N N . ILE A 1 75 ? -4.652 -20.969 -12.672 1 59.72 75 ILE A N 1
ATOM 611 C CA . ILE A 1 75 ? -5.797 -21.859 -12.586 1 59.72 75 ILE A CA 1
ATOM 612 C C . ILE A 1 75 ? -5.445 -23.219 -13.195 1 59.72 75 ILE A C 1
ATOM 614 O O . ILE A 1 75 ? -5.898 -24.266 -12.719 1 59.72 75 ILE A O 1
ATOM 618 N N . ASP A 1 76 ? -4.91 -23.156 -14.375 1 58.19 76 ASP A N 1
ATOM 619 C CA . ASP A 1 76 ? -4.684 -24.406 -15.094 1 58.19 76 ASP A CA 1
ATOM 620 C C . ASP A 1 76 ? -3.832 -25.359 -14.273 1 58.19 76 ASP A C 1
ATOM 622 O O . ASP A 1 76 ? -3.879 -26.578 -14.477 1 58.19 76 ASP A O 1
ATOM 626 N N . LYS A 1 77 ? -3.246 -24.828 -13.336 1 58.66 77 LYS A N 1
ATOM 627 C CA . LYS A 1 77 ? -2.271 -25.688 -12.68 1 58.66 77 LYS A CA 1
ATOM 628 C C . LYS A 1 77 ? -2.643 -25.922 -11.219 1 58.66 77 LYS A C 1
ATOM 630 O O . LYS A 1 77 ? -2.021 -26.75 -10.539 1 58.66 77 LYS A O 1
ATOM 635 N N . ILE A 1 78 ? -3.602 -25.141 -10.797 1 61.41 78 ILE A N 1
ATOM 636 C CA . ILE A 1 78 ? -3.988 -25.312 -9.398 1 61.41 78 ILE A CA 1
ATOM 637 C C . ILE A 1 78 ? -5.023 -26.422 -9.281 1 61.41 78 ILE A C 1
ATOM 639 O O . ILE A 1 78 ? -6.074 -26.375 -9.922 1 61.41 78 ILE A O 1
ATOM 643 N N . LYS A 1 79 ? -4.527 -27.469 -8.727 1 68.38 79 LYS A N 1
ATOM 644 C CA . LYS A 1 79 ? -5.379 -28.625 -8.484 1 68.38 79 LYS A CA 1
ATOM 645 C C . LYS A 1 79 ? -6.234 -28.438 -7.234 1 68.38 79 LYS A C 1
ATOM 647 O O . LYS A 1 79 ? -7.152 -29.219 -6.977 1 68.38 79 LYS A O 1
ATOM 652 N N . ASP A 1 80 ? -5.965 -27.266 -6.621 1 80 80 ASP A N 1
ATOM 653 C CA . ASP A 1 80 ? -6.723 -27.062 -5.391 1 80 80 ASP A CA 1
ATOM 654 C C . ASP A 1 80 ? -8.094 -26.469 -5.691 1 80 80 ASP A C 1
ATOM 656 O O . ASP A 1 80 ? -8.203 -25.281 -6.008 1 80 80 ASP A O 1
ATOM 660 N N . LYS A 1 81 ? -9.039 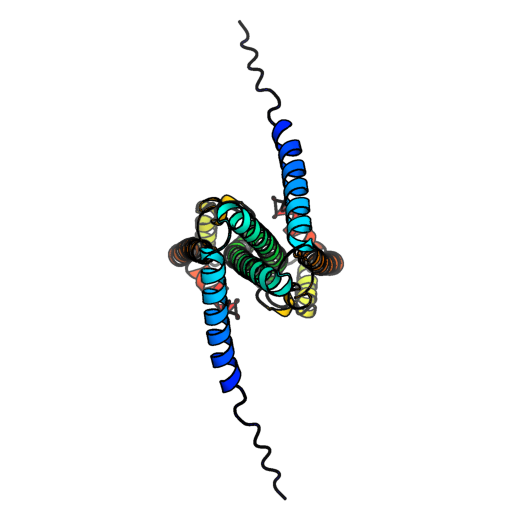-27.312 -5.652 1 87.31 81 LYS A N 1
ATOM 661 C CA . LYS A 1 81 ? -10.406 -26.922 -5.996 1 87.31 81 LYS A CA 1
ATOM 662 C C . LYS A 1 81 ? -10.891 -25.781 -5.105 1 87.31 81 LYS A C 1
ATOM 664 O O . LYS A 1 81 ? -11.648 -24.922 -5.551 1 87.31 81 LYS A O 1
ATOM 669 N N . ASP A 1 82 ? -10.438 -25.719 -3.834 1 90.62 82 ASP A N 1
ATOM 670 C CA . ASP A 1 82 ? -10.852 -24.688 -2.902 1 90.62 82 ASP A CA 1
ATOM 671 C C . ASP A 1 82 ? -10.312 -23.312 -3.33 1 90.62 82 ASP A C 1
ATOM 673 O O . ASP A 1 82 ? -11.023 -22.312 -3.246 1 90.62 82 ASP A O 1
ATOM 677 N N . LEU A 1 83 ? -9.156 -23.266 -3.787 1 90.75 83 LEU A N 1
ATOM 678 C CA . LEU A 1 83 ? -8.555 -22 -4.23 1 90.75 83 LEU A CA 1
ATOM 679 C C . LEU A 1 83 ? -9.227 -21.5 -5.508 1 90.75 83 LEU A C 1
ATOM 681 O O . LEU A 1 83 ? -9.359 -20.297 -5.715 1 90.75 83 LEU A O 1
ATOM 685 N N . LEU A 1 84 ? -9.578 -22.469 -6.289 1 90.25 84 LEU A N 1
ATOM 686 C CA . LEU A 1 84 ? -10.289 -22.094 -7.504 1 90.25 84 LEU A CA 1
ATOM 687 C C . LEU A 1 84 ? -11.641 -21.453 -7.172 1 90.25 84 LEU A C 1
ATOM 689 O O . LEU A 1 84 ? -12.023 -20.453 -7.773 1 90.25 84 LEU A O 1
ATOM 693 N N . LYS A 1 85 ? -12.289 -22.062 -6.277 1 94.12 85 LYS A N 1
ATOM 694 C CA . LYS A 1 85 ? -13.562 -21.516 -5.816 1 94.12 85 LYS A CA 1
ATOM 695 C C . LYS A 1 85 ? -13.367 -20.125 -5.207 1 94.12 85 LYS A C 1
ATOM 697 O O . LYS A 1 85 ? -14.18 -19.219 -5.426 1 94.12 85 LYS A O 1
ATOM 702 N N . GLU A 1 86 ? -12.281 -19.969 -4.492 1 95.75 86 GLU A N 1
ATOM 703 C CA . GLU A 1 86 ? -12.023 -18.688 -3.848 1 95.75 86 GLU A CA 1
ATOM 704 C C . GLU A 1 86 ? -11.633 -17.625 -4.871 1 95.75 86 GLU A C 1
ATOM 706 O O . GLU A 1 86 ? -11.914 -16.438 -4.684 1 95.75 86 GLU A O 1
ATOM 711 N N . LYS A 1 87 ? -10.977 -18.031 -5.922 1 93.62 87 LYS A N 1
ATOM 712 C CA . LYS A 1 87 ? -10.688 -17.078 -6.984 1 93.62 87 LYS A CA 1
ATOM 713 C C . LYS A 1 87 ? -11.977 -16.5 -7.559 1 93.62 87 LYS A C 1
ATOM 715 O O . LYS A 1 87 ? -12.062 -15.289 -7.797 1 93.62 87 LYS A O 1
ATOM 720 N N . GLU A 1 88 ? -12.93 -17.344 -7.809 1 94.69 88 GLU A N 1
ATOM 721 C CA . GLU A 1 88 ? -14.234 -16.875 -8.281 1 94.69 88 GLU A CA 1
ATOM 722 C C . GLU A 1 88 ? -14.914 -15.984 -7.246 1 94.69 88 GLU A C 1
ATOM 724 O O . GLU A 1 88 ? -15.484 -14.945 -7.598 1 94.69 88 GLU A O 1
ATOM 7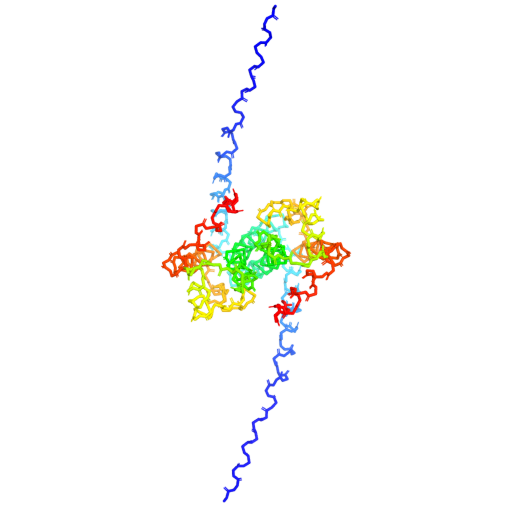29 N N . ALA A 1 89 ? -14.844 -16.391 -6.004 1 97.44 89 ALA A N 1
ATOM 730 C CA . ALA A 1 89 ? -15.43 -15.594 -4.93 1 97.44 89 ALA A CA 1
ATOM 731 C C . ALA A 1 89 ? -14.789 -14.211 -4.867 1 97.44 89 ALA A C 1
ATOM 733 O O . ALA A 1 89 ? -15.492 -13.203 -4.723 1 97.44 89 ALA A O 1
ATOM 734 N N . TYR A 1 90 ? -13.477 -14.18 -4.961 1 97.12 90 TYR A N 1
ATOM 735 C CA . TYR A 1 90 ? -12.773 -12.898 -4.941 1 97.12 90 TYR A CA 1
ATOM 736 C C . TYR A 1 90 ? -13.234 -12.016 -6.094 1 97.12 90 TYR A C 1
ATOM 738 O O . TYR A 1 90 ? -13.461 -10.812 -5.91 1 97.12 90 TYR A O 1
ATOM 746 N N . THR A 1 91 ? -13.336 -12.625 -7.273 1 95.69 91 THR A N 1
ATOM 747 C CA . THR A 1 91 ? -13.797 -11.891 -8.438 1 95.69 91 THR A CA 1
ATOM 748 C C . THR A 1 91 ? -15.188 -11.312 -8.195 1 95.69 91 THR A C 1
ATOM 750 O O . THR A 1 91 ? -15.461 -10.164 -8.57 1 95.69 91 THR A O 1
ATOM 753 N N . ASN A 1 92 ? -15.969 -12.023 -7.504 1 97.25 92 ASN A N 1
ATOM 754 C CA . ASN A 1 92 ? -17.344 -11.617 -7.25 1 97.25 92 ASN A CA 1
ATOM 755 C C . ASN A 1 92 ? -17.422 -10.508 -6.203 1 97.25 92 ASN A C 1
ATOM 757 O O . ASN A 1 92 ? -18.406 -9.766 -6.145 1 97.25 92 ASN A O 1
ATOM 761 N N . LEU A 1 93 ? -16.391 -10.414 -5.398 1 97.25 93 LEU A N 1
ATOM 762 C CA . LEU A 1 93 ? -16.359 -9.359 -4.387 1 97.25 93 LEU A CA 1
ATOM 763 C C . LEU A 1 93 ? -16.141 -7.996 -5.027 1 97.25 93 LEU A C 1
ATOM 765 O O . LEU A 1 93 ? -16.5 -6.969 -4.438 1 97.25 93 LEU A O 1
ATOM 769 N N . GLN A 1 94 ? -15.523 -7.93 -6.238 1 95.69 94 GLN A N 1
ATOM 770 C CA . GLN A 1 94 ? -15.32 -6.719 -7.031 1 95.69 94 GLN A CA 1
ATOM 771 C C . GLN A 1 94 ? -14.664 -5.621 -6.195 1 95.69 94 GLN A C 1
ATOM 773 O O . GLN A 1 94 ? -15.133 -4.48 -6.188 1 95.69 94 GLN A O 1
ATOM 778 N N . ILE A 1 95 ? -13.633 -6.043 -5.465 1 96.38 95 ILE A N 1
ATOM 779 C CA . ILE A 1 95 ? -12.875 -5.055 -4.711 1 96.38 95 ILE A CA 1
ATOM 780 C C . ILE A 1 95 ? -12.031 -4.211 -5.664 1 96.38 95 ILE A C 1
ATOM 782 O O . ILE A 1 95 ? -11.227 -4.742 -6.43 1 96.38 95 ILE A O 1
ATOM 786 N N . ARG A 1 96 ? -12.203 -2.914 -5.547 1 94.25 96 ARG A N 1
ATOM 787 C CA . ARG A 1 96 ? -11.43 -2.016 -6.391 1 94.25 96 ARG A CA 1
ATOM 788 C C . ARG A 1 96 ? -9.961 -2.006 -5.98 1 94.25 96 ARG A C 1
ATOM 790 O O . ARG A 1 96 ? -9.617 -2.404 -4.863 1 94.25 96 ARG A O 1
ATOM 797 N N . GLU A 1 97 ? -9.117 -1.655 -6.984 1 93.19 97 GLU A N 1
ATOM 798 C CA . GLU A 1 97 ? -7.711 -1.468 -6.633 1 93.19 97 GLU A CA 1
ATOM 799 C C . GLU A 1 97 ? -7.555 -0.444 -5.512 1 93.19 97 GLU A C 1
ATOM 801 O O . GLU A 1 97 ? -8.406 0.432 -5.344 1 93.19 97 GLU A O 1
ATOM 806 N N . SER A 1 98 ? -6.492 -0.608 -4.727 1 95.06 98 SER A N 1
ATOM 807 C CA . SER A 1 98 ? -6.316 0.214 -3.535 1 95.06 98 SER A CA 1
ATOM 808 C C . SER A 1 98 ? -6.184 1.689 -3.895 1 95.06 98 SER A C 1
ATOM 810 O O . SER A 1 98 ? -6.461 2.562 -3.07 1 95.06 98 SER A O 1
ATOM 812 N N . LYS A 1 99 ? -5.863 1.986 -5.109 1 91.88 99 LYS A N 1
ATOM 813 C CA . LYS A 1 99 ? -5.664 3.367 -5.539 1 91.88 99 LYS A CA 1
ATOM 814 C C . LYS A 1 99 ? -6.996 4.078 -5.746 1 91.88 99 LYS A C 1
ATOM 816 O O . LYS A 1 99 ? -7.039 5.301 -5.898 1 91.88 99 LYS A O 1
ATOM 821 N N . SER A 1 100 ? -8.047 3.361 -5.75 1 92.69 100 SER A N 1
ATOM 822 C CA . SER A 1 100 ? -9.367 3.967 -5.875 1 92.69 100 SER A CA 1
ATOM 823 C C . SER A 1 100 ? -9.695 4.832 -4.664 1 92.69 100 SER A C 1
ATOM 825 O O . SER A 1 100 ? -9.531 4.398 -3.521 1 92.69 100 SER A O 1
ATOM 827 N N . GLN A 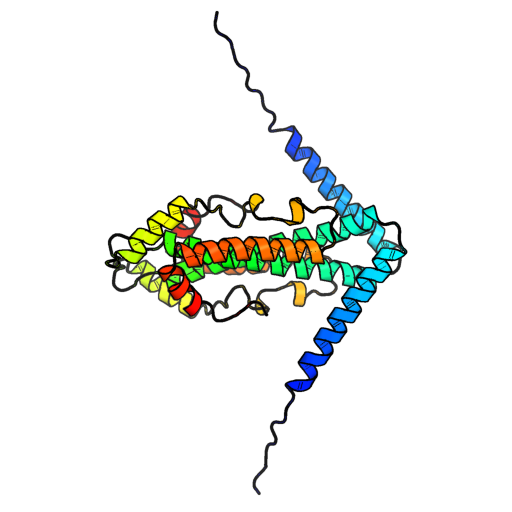1 101 ? -10.234 6.02 -4.895 1 91.69 101 GLN A N 1
ATOM 828 C CA . GLN A 1 101 ? -10.547 6.977 -3.836 1 91.69 101 GLN A CA 1
ATOM 829 C C . GLN A 1 101 ? -11.695 6.473 -2.969 1 91.69 101 GLN A C 1
ATOM 831 O O . GLN A 1 101 ? -11.922 6.988 -1.871 1 91.69 101 GLN A O 1
ATOM 836 N N . LEU A 1 102 ? -12.414 5.445 -3.477 1 93.44 102 LEU A N 1
ATOM 837 C CA . LEU A 1 102 ? -13.5 4.867 -2.695 1 93.44 102 LEU A CA 1
ATOM 838 C C . LEU A 1 102 ? -12.977 4.285 -1.387 1 93.44 102 LEU A C 1
ATOM 840 O O . LEU A 1 102 ? -13.734 4.137 -0.424 1 93.44 102 LEU A O 1
ATOM 844 N N . HIS A 1 103 ? -11.672 4.031 -1.385 1 95.75 103 HIS A N 1
ATOM 845 C CA . HIS A 1 103 ? -11.078 3.439 -0.192 1 95.75 103 HIS A CA 1
ATOM 846 C C . HIS A 1 103 ? -10.602 4.516 0.778 1 95.75 103 HIS A C 1
ATOM 848 O O . HIS A 1 103 ? -10.195 4.207 1.901 1 95.75 103 HIS A O 1
ATOM 854 N N . PHE A 1 104 ? -10.648 5.762 0.368 1 93.69 104 PHE A N 1
ATOM 855 C CA . PHE A 1 104 ? -10.055 6.844 1.148 1 93.69 104 PHE A CA 1
ATOM 856 C C . PHE A 1 104 ? -11.078 7.438 2.109 1 93.69 104 PHE A C 1
ATOM 858 O O . PHE A 1 104 ? -11.844 8.328 1.735 1 93.69 104 PHE A O 1
ATOM 865 N N . LYS A 1 105 ? -11.047 7.164 3.334 1 93.5 105 LYS A N 1
ATOM 866 C CA . LYS A 1 105 ? -12.094 7.559 4.277 1 93.5 105 LYS A CA 1
ATOM 867 C C . LYS A 1 105 ? -11.93 9.016 4.707 1 93.5 105 LYS A C 1
ATOM 869 O O . LYS A 1 105 ? -12.883 9.641 5.16 1 93.5 105 LYS A O 1
ATOM 874 N N . TYR A 1 106 ? -10.641 9.531 4.527 1 89.69 106 TYR A N 1
ATOM 875 C CA . TYR A 1 106 ? -10.469 10.938 4.883 1 89.69 106 TYR A CA 1
ATOM 876 C C . TYR A 1 106 ? -11.32 11.828 3.99 1 89.69 106 TYR A C 1
ATOM 878 O O . TYR A 1 106 ? -11.641 12.969 4.359 1 89.69 106 TYR A O 1
ATOM 886 N N . LEU A 1 107 ? -11.734 11.383 2.818 1 89.5 107 LEU A N 1
ATOM 887 C CA . LEU A 1 107 ? -12.57 12.148 1.906 1 89.5 107 LEU A CA 1
ATOM 888 C C . LEU A 1 107 ? -13.992 12.273 2.447 1 89.5 107 LEU A C 1
ATOM 890 O O . LEU A 1 107 ? -14.703 13.227 2.117 1 89.5 107 LEU A O 1
ATOM 894 N N . ASN A 1 108 ? -14.414 11.383 3.309 1 89.06 108 ASN A N 1
ATOM 895 C CA . ASN A 1 108 ? -15.766 11.367 3.863 1 89.06 108 ASN A CA 1
ATOM 896 C C . ASN A 1 108 ? -15.82 12.07 5.219 1 89.06 108 ASN A C 1
ATOM 898 O O . ASN A 1 108 ? -16.906 12.219 5.801 1 89.06 108 ASN A O 1
ATOM 902 N N . HIS A 1 109 ? -14.695 12.391 5.734 1 85.44 109 HIS A N 1
ATOM 903 C CA . HIS A 1 109 ? -14.602 12.984 7.066 1 85.44 109 HIS A CA 1
ATOM 904 C C . HIS A 1 109 ? -13.719 14.219 7.059 1 85.44 109 HIS A C 1
ATOM 906 O O . HIS A 1 109 ? -12.812 14.344 7.887 1 85.44 109 HIS A O 1
ATOM 912 N N . PRO A 1 110 ? -13.945 15.164 6.18 1 76.19 110 PRO A N 1
ATOM 913 C CA . PRO A 1 110 ? -13.055 16.312 5.973 1 76.19 110 PRO A CA 1
ATOM 914 C C . PRO A 1 110 ? -12.945 17.203 7.207 1 76.19 110 PRO A C 1
ATOM 916 O O . PRO A 1 110 ? -11.945 17.891 7.383 1 76.19 110 PRO A O 1
ATOM 919 N N . ASP A 1 111 ? -13.961 17.109 8.094 1 77.94 111 ASP A N 1
ATOM 920 C CA . ASP A 1 111 ? -13.961 18.031 9.227 1 77.94 111 ASP A CA 1
ATOM 921 C C . ASP A 1 111 ? -13.617 17.312 10.523 1 77.94 111 ASP A C 1
ATOM 923 O O . ASP A 1 111 ? -13.648 17.906 11.602 1 77.94 111 ASP A O 1
ATOM 927 N N . ASP A 1 112 ? -13.32 16.078 10.406 1 81.94 112 ASP A N 1
ATOM 928 C CA . ASP A 1 112 ? -13.023 15.289 11.594 1 81.94 112 ASP A CA 1
ATOM 929 C C . ASP A 1 112 ? -11.539 15.344 11.938 1 81.94 112 ASP A C 1
ATOM 931 O O . ASP A 1 112 ? -10.719 15.781 11.125 1 81.94 112 ASP A O 1
ATOM 935 N N . SER A 1 113 ? -11.18 15.023 13.18 1 83.06 113 SER A N 1
ATOM 936 C CA . SER A 1 113 ? -9.781 14.984 13.594 1 83.06 113 SER A CA 1
ATOM 937 C C . SER A 1 113 ? -9.008 13.906 12.828 1 83.06 113 SER A C 1
ATOM 939 O O . SER A 1 113 ? -9.594 12.93 12.359 1 83.06 113 SER A O 1
ATOM 941 N N . LEU A 1 114 ? -7.723 14.047 12.719 1 85.69 114 LEU A N 1
ATOM 942 C CA . LEU A 1 114 ? -6.879 13.078 12.031 1 85.69 114 LEU A CA 1
ATOM 943 C C . LEU A 1 114 ? -6.949 11.719 12.711 1 85.69 114 LEU A C 1
ATOM 945 O O . LEU A 1 114 ? -6.926 10.68 12.039 1 85.69 114 LEU A O 1
ATOM 949 N N . ASP A 1 115 ? -7.059 11.742 14.031 1 86.69 115 ASP A N 1
ATOM 950 C CA . ASP A 1 115 ? -7.188 10.492 14.766 1 86.69 115 ASP A CA 1
ATOM 951 C C . ASP A 1 115 ? -8.484 9.773 14.406 1 86.69 115 ASP A C 1
ATOM 953 O O . ASP A 1 115 ? -8.5 8.547 14.242 1 86.69 115 ASP A O 1
ATOM 957 N N . PHE A 1 116 ? -9.516 10.555 14.344 1 89.5 116 PHE A N 1
ATOM 958 C CA . PHE A 1 116 ? -10.797 9.977 13.969 1 89.5 116 PHE A CA 1
ATOM 959 C C . PHE A 1 116 ? -10.758 9.438 12.547 1 89.5 116 PHE A C 1
ATOM 961 O O . PHE A 1 116 ? -11.227 8.328 12.289 1 89.5 116 PHE A O 1
ATOM 968 N N . ILE A 1 117 ? -10.195 10.125 11.578 1 91.06 117 ILE A N 1
ATOM 969 C CA . ILE A 1 117 ? -10.039 9.719 10.188 1 91.06 117 ILE A CA 1
ATOM 970 C C . ILE A 1 117 ? -9.258 8.406 10.117 1 91.06 117 ILE A C 1
ATOM 972 O O . ILE A 1 117 ? -9.664 7.469 9.43 1 91.06 117 ILE A O 1
ATOM 976 N N . SER A 1 118 ? -8.156 8.359 10.812 1 92.88 118 SER A N 1
ATOM 977 C CA . SER A 1 118 ? -7.332 7.16 10.852 1 92.88 118 SER A CA 1
ATOM 978 C C . SER A 1 118 ? -8.109 5.969 11.406 1 92.88 118 SER A C 1
ATOM 980 O O . SER A 1 118 ? -8.016 4.859 10.867 1 92.88 118 SER A O 1
ATOM 982 N N . GLN A 1 119 ? -8.82 6.191 12.484 1 94.62 119 GLN A N 1
ATOM 983 C CA . GLN A 1 119 ? -9.633 5.133 13.078 1 94.62 119 GLN A CA 1
ATOM 984 C C . GLN A 1 119 ? -10.656 4.609 12.078 1 94.62 119 GLN A C 1
ATOM 986 O O . GLN A 1 119 ? -10.836 3.396 11.938 1 94.62 119 GLN A O 1
ATOM 991 N N . LYS A 1 120 ? -11.352 5.477 11.383 1 96.19 120 LYS A N 1
ATOM 992 C CA . LYS A 1 120 ? -12.352 5.078 10.406 1 96.19 120 LYS A CA 1
ATOM 993 C C . LYS A 1 120 ? -11.711 4.32 9.242 1 96.19 120 LYS A C 1
ATOM 995 O O . LYS A 1 120 ? -12.289 3.357 8.727 1 96.19 120 LYS A O 1
ATOM 1000 N N . GLN A 1 121 ? -10.523 4.797 8.797 1 96.31 121 GLN A N 1
ATOM 1001 C CA . GLN A 1 121 ? -9.789 4.094 7.742 1 96.31 121 GLN A CA 1
ATOM 1002 C C . GLN A 1 121 ? -9.43 2.676 8.18 1 96.31 121 GLN A C 1
ATOM 1004 O O . GLN A 1 121 ? -9.594 1.725 7.41 1 96.31 121 GLN A O 1
ATOM 1009 N N . HIS A 1 122 ? -8.938 2.545 9.375 1 96.38 122 HIS A N 1
ATOM 1010 C CA . HIS A 1 122 ? -8.578 1.238 9.914 1 96.38 122 HIS A CA 1
ATOM 1011 C C . HIS A 1 122 ? -9.789 0.317 9.984 1 96.38 122 HIS A C 1
ATOM 1013 O O . HIS A 1 122 ? -9.719 -0.841 9.57 1 96.38 122 HIS A O 1
ATOM 1019 N N . GLU A 1 123 ? -10.883 0.832 10.492 1 97.38 123 GLU A N 1
ATOM 1020 C CA . GLU A 1 123 ? -12.109 0.046 10.594 1 97.38 123 GLU A CA 1
ATOM 1021 C C . GLU A 1 123 ? -12.578 -0.43 9.219 1 97.38 123 GLU A C 1
ATOM 1023 O O . GLU A 1 123 ? -13.008 -1.575 9.07 1 97.38 123 GLU A O 1
ATOM 1028 N N . TYR A 1 124 ? -12.523 0.471 8.281 1 97.19 124 TYR A N 1
ATOM 1029 C CA . TYR A 1 124 ? -12.93 0.163 6.914 1 97.19 124 TYR A CA 1
ATOM 1030 C C . TYR A 1 124 ? -12.125 -1.003 6.355 1 97.19 124 TYR A C 1
ATOM 1032 O O . TYR A 1 124 ? -12.695 -1.965 5.832 1 97.19 124 TYR A O 1
ATOM 1040 N N . VAL A 1 125 ? -10.805 -0.937 6.488 1 97.5 125 VAL A N 1
ATOM 1041 C CA . VAL A 1 125 ? -9.93 -1.978 5.957 1 97.5 125 VAL A CA 1
ATOM 1042 C C . VAL A 1 125 ? -10.156 -3.281 6.723 1 97.5 125 VAL A C 1
ATOM 1044 O O . VAL A 1 125 ? -10.188 -4.359 6.125 1 97.5 125 VAL A O 1
ATOM 1047 N N . GLU A 1 126 ? -10.32 -3.201 8.031 1 97.12 126 GLU A N 1
ATOM 1048 C CA . GLU A 1 126 ? -10.57 -4.387 8.844 1 97.12 126 GLU A CA 1
ATOM 1049 C C . GLU A 1 126 ? -11.844 -5.102 8.414 1 97.12 126 GLU A C 1
ATOM 1051 O O . GLU A 1 126 ? -11.906 -6.332 8.43 1 97.12 126 GLU A O 1
ATOM 1056 N N . LYS A 1 127 ? -12.844 -4.328 8.102 1 97.62 127 LYS A N 1
ATOM 1057 C CA . LYS A 1 127 ? -14.086 -4.93 7.633 1 97.62 127 LYS A CA 1
ATOM 1058 C C . LYS A 1 127 ? -13.875 -5.723 6.348 1 97.62 127 LYS A C 1
ATOM 1060 O O . LYS A 1 127 ? -14.43 -6.812 6.184 1 97.62 127 LYS A O 1
ATOM 1065 N N . ILE A 1 128 ? -13.102 -5.18 5.422 1 97.75 128 ILE A N 1
ATOM 1066 C CA . ILE A 1 128 ? -12.789 -5.883 4.184 1 97.75 128 ILE A CA 1
ATOM 1067 C C . ILE A 1 128 ? -12 -7.152 4.496 1 97.75 128 ILE A C 1
ATOM 1069 O O . ILE A 1 128 ? -12.281 -8.219 3.943 1 97.75 128 ILE A O 1
ATOM 1073 N N . MET A 1 129 ? -11.008 -7.008 5.449 1 97.19 129 MET A N 1
ATOM 1074 C CA . MET A 1 129 ? -10.203 -8.172 5.812 1 97.19 129 MET A CA 1
ATOM 1075 C C . MET A 1 129 ? -11.062 -9.25 6.461 1 97.19 129 MET A C 1
ATOM 1077 O O . MET A 1 129 ? -10.828 -10.445 6.258 1 97.19 129 MET A O 1
ATOM 1081 N N . GLU A 1 130 ? -11.992 -8.836 7.23 1 97.44 130 GLU A N 1
ATOM 1082 C CA . GLU A 1 130 ? -12.922 -9.789 7.824 1 97.44 130 GLU A CA 1
ATOM 1083 C C . GLU A 1 130 ? -13.727 -10.516 6.754 1 97.44 130 GLU A C 1
ATOM 1085 O O . GLU A 1 130 ? -13.914 -11.734 6.832 1 97.44 130 GLU A O 1
ATOM 1090 N N . LYS A 1 131 ? -14.195 -9.805 5.812 1 97.88 131 LYS A N 1
ATOM 1091 C CA . LYS A 1 131 ? -14.914 -10.422 4.699 1 97.88 131 LYS A CA 1
ATOM 1092 C C . LYS A 1 131 ? -14.031 -11.422 3.963 1 97.88 131 LYS A C 1
ATOM 1094 O O . LYS A 1 131 ? -14.492 -12.508 3.59 1 97.88 131 LYS A O 1
ATOM 1099 N N . PHE A 1 132 ? -12.734 -11.039 3.754 1 97.88 132 PHE A N 1
ATOM 1100 C CA . PHE A 1 132 ? -11.797 -11.953 3.115 1 97.88 132 PHE A CA 1
ATOM 1101 C C . PHE A 1 132 ? -11.625 -13.219 3.947 1 97.88 132 PHE A C 1
ATOM 1103 O O . PHE A 1 132 ? -11.602 -14.32 3.404 1 97.88 132 PHE A O 1
ATOM 1110 N N . THR A 1 133 ? -11.508 -13.047 5.25 1 97.31 133 THR A N 1
ATOM 1111 C CA . THR A 1 133 ? -11.336 -14.195 6.129 1 97.31 133 THR A CA 1
ATOM 1112 C C . THR A 1 133 ? -12.531 -15.141 6.02 1 97.31 133 THR A C 1
ATOM 1114 O O . THR A 1 133 ? -12.367 -16.359 6.059 1 97.31 133 THR A O 1
ATOM 1117 N N . GLN A 1 134 ? -13.688 -14.633 5.824 1 97.62 134 GLN A N 1
ATOM 1118 C CA . GLN A 1 134 ? -14.914 -15.422 5.758 1 97.62 134 GLN A CA 1
ATOM 1119 C C . GLN A 1 134 ? -15.062 -16.094 4.395 1 97.62 134 GLN A C 1
ATOM 1121 O O . GLN A 1 134 ? -15.398 -17.266 4.312 1 97.62 134 GLN A O 1
ATOM 1126 N N . GLU A 1 135 ? -14.773 -15.359 3.301 1 97.81 135 GLU A N 1
ATOM 1127 C CA . GLU A 1 135 ? -15.094 -15.82 1.957 1 97.81 135 GLU A CA 1
ATOM 1128 C C . GLU A 1 135 ? -13.891 -16.469 1.288 1 97.81 135 GLU A C 1
ATOM 1130 O O . GLU A 1 135 ? -14.039 -17.219 0.321 1 97.81 135 GLU A O 1
ATOM 1135 N N . LEU A 1 136 ? -12.727 -16.094 1.751 1 97.69 136 LEU A N 1
ATOM 1136 C CA . LEU A 1 136 ? -11.477 -16.562 1.167 1 97.69 136 LEU A CA 1
ATOM 1137 C C . LEU A 1 136 ? -10.57 -17.156 2.238 1 97.69 136 LEU A C 1
ATOM 1139 O O . LEU A 1 136 ? -9.422 -16.734 2.391 1 97.69 136 LEU A O 1
ATOM 1143 N N . PRO A 1 137 ? -11.055 -18.188 3.006 1 96.62 137 PRO A N 1
ATOM 1144 C CA . PRO A 1 137 ? -10.297 -18.656 4.168 1 96.62 137 PRO A CA 1
ATOM 1145 C C . PRO A 1 137 ? -8.953 -19.266 3.787 1 96.62 137 PRO A C 1
ATOM 1147 O O . PRO A 1 137 ? -7.965 -19.094 4.508 1 96.62 137 PRO A O 1
ATOM 1150 N N . LYS A 1 138 ? -8.844 -20 2.76 1 93.12 138 LYS A N 1
ATOM 1151 C CA . LYS A 1 138 ? -7.586 -20.625 2.371 1 93.12 138 LYS A CA 1
ATOM 1152 C C . LYS A 1 138 ? -6.551 -19.578 1.964 1 93.12 138 LYS A C 1
ATOM 1154 O O . LYS A 1 138 ? -5.402 -19.625 2.41 1 93.12 138 LYS A O 1
ATOM 1159 N N . ALA A 1 139 ? -6.969 -18.656 1.095 1 93.62 139 ALA A N 1
ATOM 1160 C CA . ALA A 1 139 ? -6.066 -17.562 0.707 1 93.62 139 ALA A CA 1
ATOM 1161 C C . ALA A 1 139 ? -5.602 -16.781 1.926 1 93.62 139 ALA A C 1
ATOM 1163 O O . ALA A 1 139 ? -4.43 -16.422 2.029 1 93.62 139 ALA A O 1
ATOM 1164 N N . THR A 1 140 ? -6.539 -16.484 2.842 1 95.31 140 THR A N 1
ATOM 1165 C CA . THR A 1 140 ? -6.219 -15.734 4.047 1 95.31 140 THR A CA 1
ATOM 1166 C C . THR A 1 140 ? -5.141 -16.453 4.863 1 95.31 140 THR A C 1
ATOM 1168 O O . THR A 1 140 ? -4.195 -15.82 5.336 1 95.31 140 THR A O 1
ATOM 1171 N N . ASP A 1 141 ? -5.27 -17.734 5.004 1 92 141 ASP A N 1
ATOM 1172 C CA . ASP A 1 141 ? -4.293 -18.516 5.746 1 92 141 ASP A CA 1
ATOM 1173 C C . ASP A 1 141 ? -2.928 -18.484 5.059 1 92 141 ASP A C 1
ATOM 1175 O O . ASP A 1 141 ? -1.9 -18.312 5.719 1 92 141 ASP A O 1
ATOM 1179 N N . LEU A 1 142 ? -2.959 -18.672 3.754 1 88 142 LEU A N 1
ATOM 1180 C CA . LEU A 1 142 ? -1.721 -18.688 2.98 1 88 142 LEU A CA 1
ATOM 1181 C C . LEU A 1 142 ? -1.008 -17.344 3.07 1 88 142 LEU A C 1
ATOM 1183 O O . LEU A 1 142 ? 0.217 -17.297 3.209 1 88 142 LEU A O 1
ATOM 1187 N N . LEU A 1 143 ? -1.739 -16.25 2.996 1 90.69 143 LEU A N 1
ATOM 1188 C CA . LEU A 1 143 ? -1.171 -14.914 2.953 1 90.69 143 LEU A CA 1
ATOM 1189 C C . LEU A 1 143 ? -0.726 -14.469 4.344 1 90.69 143 LEU A C 1
ATOM 1191 O O . LEU A 1 143 ? 0.148 -13.609 4.473 1 90.69 143 LEU A O 1
ATOM 1195 N N . LYS A 1 144 ? -1.35 -14.922 5.41 1 85.5 144 LYS A N 1
ATOM 1196 C CA . LYS A 1 144 ? -0.93 -14.617 6.777 1 85.5 144 LYS A CA 1
ATOM 1197 C C . LYS A 1 144 ? 0.466 -15.172 7.055 1 85.5 144 LYS A C 1
ATOM 1199 O O . LYS A 1 144 ? 1.263 -14.531 7.746 1 85.5 144 LYS A O 1
ATOM 1204 N N . VAL A 1 145 ? 0.716 -16.25 6.566 1 73.19 145 VAL A N 1
ATOM 1205 C CA . VAL A 1 145 ? 2.012 -16.891 6.746 1 73.19 145 VAL A CA 1
ATOM 1206 C C . VAL A 1 145 ? 3.088 -16.109 5.996 1 73.19 145 VAL A C 1
ATOM 1208 O O . VAL A 1 145 ? 4.234 -16.031 6.445 1 73.19 145 VAL A O 1
ATOM 1211 N N . GLN A 1 146 ? 2.699 -15.438 4.973 1 69.62 146 GLN A N 1
ATOM 1212 C CA . GLN A 1 146 ? 3.65 -14.758 4.102 1 69.62 146 GLN A CA 1
ATOM 1213 C C . GLN A 1 146 ? 3.98 -13.367 4.629 1 69.62 146 GLN A C 1
ATOM 1215 O O . GLN A 1 146 ? 4.98 -12.766 4.227 1 69.62 146 GLN A O 1
ATOM 1220 N N . SER A 1 147 ? 3.141 -12.805 5.504 1 67.19 147 SER A N 1
ATOM 1221 C CA . SER A 1 147 ? 3.352 -11.453 6.008 1 67.19 147 SER A CA 1
ATOM 1222 C C . SER A 1 147 ? 3.941 -11.469 7.414 1 67.19 147 SER A C 1
ATOM 1224 O O . SER A 1 147 ? 3.43 -12.156 8.297 1 67.19 147 SER A O 1
ATOM 1226 N N . HIS A 1 148 ? 5.258 -11.219 7.621 1 58.69 148 HIS A N 1
ATOM 1227 C CA . HIS A 1 148 ? 5.961 -11.305 8.898 1 58.69 148 HIS A CA 1
ATOM 1228 C C . HIS A 1 148 ? 5.73 -10.055 9.742 1 58.69 148 HIS A C 1
ATOM 1230 O O . HIS A 1 148 ? 6.082 -10.023 10.922 1 58.69 148 HIS A O 1
ATOM 1236 N N . THR A 1 149 ? 5.324 -8.945 9.141 1 52.62 149 THR A N 1
ATOM 1237 C CA . THR A 1 149 ? 5.422 -7.75 9.977 1 52.62 149 THR A CA 1
ATOM 1238 C C . THR A 1 149 ? 4.055 -7.102 10.164 1 52.62 149 THR A C 1
ATOM 1240 O O . THR A 1 149 ? 3.328 -6.887 9.188 1 52.62 149 THR A O 1
ATOM 1243 N N . ASP A 1 150 ? 3.51 -7.285 11.352 1 49.09 150 ASP A N 1
ATOM 1244 C CA . ASP A 1 150 ? 2.342 -6.492 11.727 1 49.09 150 ASP A CA 1
ATOM 1245 C C . ASP A 1 150 ? 2.695 -5.012 11.828 1 49.09 150 ASP A C 1
ATOM 1247 O O . ASP A 1 150 ? 3.822 -4.66 12.18 1 49.09 150 ASP A O 1
ATOM 1251 N N . PHE A 1 151 ? 2.033 -4.094 10.969 1 48.94 151 PHE A N 1
ATOM 1252 C CA . PHE A 1 151 ? 2.24 -2.668 11.195 1 48.94 151 PHE A CA 1
ATOM 1253 C C . PHE A 1 151 ? 2.205 -2.34 12.68 1 48.94 151 PHE A C 1
ATOM 1255 O O . PHE A 1 151 ? 1.256 -2.703 13.383 1 48.94 151 PHE A O 1
ATOM 1262 N N . MET A 1 152 ? 3.287 -2.578 13.391 1 40.69 152 MET A N 1
ATOM 1263 C CA . MET A 1 152 ? 3.246 -2.057 14.75 1 40.69 152 MET A CA 1
ATOM 1264 C C . MET A 1 152 ? 3.031 -0.546 14.75 1 40.69 152 MET A C 1
ATOM 1266 O O . MET A 1 152 ? 3.453 0.144 13.82 1 40.69 152 MET A O 1
ATOM 1270 N N . MET B 1 1 ? 40.656 -15.398 32.75 1 25.89 1 MET B N 1
ATOM 1271 C CA . MET B 1 1 ? 39.938 -14.281 33.312 1 25.89 1 MET B CA 1
ATOM 1272 C C . MET B 1 1 ? 38.688 -13.969 32.5 1 25.89 1 MET B C 1
ATOM 1274 O O . MET B 1 1 ? 38.781 -13.633 31.328 1 25.89 1 MET B O 1
ATOM 1278 N N . LEU B 1 2 ? 37.5 -14.562 32.812 1 26.42 2 LEU B N 1
ATOM 1279 C CA . LEU B 1 2 ? 36.219 -14.945 32.219 1 26.42 2 LEU B CA 1
ATOM 1280 C C . LEU B 1 2 ? 35.344 -13.719 31.969 1 26.42 2 LEU B C 1
ATOM 1282 O O . LEU B 1 2 ? 34.906 -13.07 32.906 1 26.42 2 LEU B O 1
ATOM 1286 N N . ALA B 1 3 ? 35.656 -12.844 31.031 1 32.31 3 ALA B N 1
ATOM 1287 C CA . ALA B 1 3 ? 35.031 -11.555 30.781 1 32.31 3 ALA B CA 1
ATOM 1288 C C . ALA B 1 3 ? 33.531 -11.703 30.594 1 32.31 3 ALA B C 1
ATOM 1290 O O . ALA B 1 3 ? 33.062 -12.461 29.719 1 32.31 3 ALA B O 1
ATOM 1291 N N . MET B 1 4 ? 32.688 -11.641 31.625 1 26.83 4 MET B N 1
ATOM 1292 C CA . MET B 1 4 ? 31.234 -11.75 31.828 1 26.83 4 MET B CA 1
ATOM 1293 C C . MET B 1 4 ? 30.484 -10.703 30.984 1 26.83 4 MET B C 1
ATOM 1295 O O . MET B 1 4 ? 30.562 -9.508 31.281 1 26.83 4 MET B O 1
ATOM 1299 N N . SER B 1 5 ? 30.609 -10.695 29.672 1 31.67 5 SER B N 1
ATOM 1300 C CA . SER B 1 5 ? 30.062 -9.656 28.797 1 31.67 5 SER B CA 1
ATOM 1301 C C . SER B 1 5 ? 28.562 -9.5 29 1 31.67 5 SER B C 1
ATOM 1303 O O . SER B 1 5 ? 27.797 -10.422 28.719 1 31.67 5 SER B O 1
ATOM 1305 N N . ASP B 1 6 ? 28.078 -8.867 30.109 1 28.59 6 ASP B N 1
ATOM 1306 C CA . ASP B 1 6 ? 26.719 -8.57 30.516 1 28.59 6 ASP B CA 1
ATOM 1307 C C . ASP B 1 6 ? 25.969 -7.773 29.453 1 28.59 6 ASP B C 1
ATOM 1309 O O . ASP B 1 6 ? 26.312 -6.617 29.172 1 28.59 6 ASP B O 1
ATOM 1313 N N . GLU B 1 7 ? 25.703 -8.203 28.281 1 31.45 7 GLU B N 1
ATOM 1314 C CA . GLU B 1 7 ? 24.922 -7.59 27.219 1 31.45 7 GLU B CA 1
ATOM 1315 C C . GLU B 1 7 ? 23.516 -7.246 27.688 1 31.45 7 GLU B C 1
ATOM 1317 O O . GLU B 1 7 ? 22.641 -8.117 27.75 1 31.45 7 GLU B O 1
ATOM 1322 N N . ALA B 1 8 ? 23.297 -6.441 28.859 1 27.66 8 ALA B N 1
ATOM 1323 C CA . ALA B 1 8 ? 22.078 -5.992 29.516 1 27.66 8 ALA B CA 1
ATOM 1324 C C . ALA B 1 8 ? 21.062 -5.465 28.516 1 27.66 8 ALA B C 1
ATOM 1326 O O . ALA B 1 8 ? 21.422 -5.141 27.375 1 27.66 8 ALA B O 1
ATOM 1327 N N . ASP B 1 9 ? 19.734 -5.062 29.031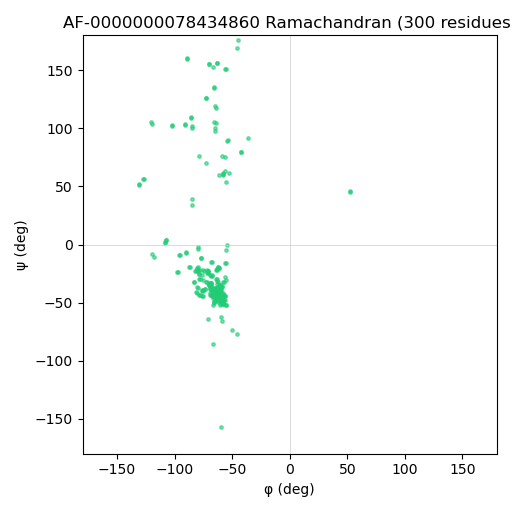 1 27.33 9 ASP B N 1
ATOM 1328 C CA . ASP B 1 9 ? 18.297 -4.914 28.922 1 27.33 9 ASP B CA 1
ATOM 1329 C C . ASP B 1 9 ? 17.922 -3.613 28.203 1 27.33 9 ASP B C 1
ATOM 1331 O O . ASP B 1 9 ? 17.656 -2.602 28.859 1 27.33 9 ASP B O 1
ATOM 1335 N N . PHE B 1 10 ? 18.688 -3.182 27.266 1 27.44 10 PHE B N 1
ATOM 1336 C CA . PHE B 1 10 ? 18.375 -1.912 26.625 1 27.44 10 PHE B CA 1
ATOM 1337 C C . PHE B 1 10 ? 16.953 -1.933 26.062 1 27.44 10 PHE B C 1
ATOM 1339 O O . PHE B 1 10 ? 16.531 -0.981 25.406 1 27.44 10 PHE B O 1
ATOM 1346 N N . THR B 1 11 ? 16.203 -3.031 26.094 1 31.45 11 THR B N 1
ATOM 1347 C CA . THR B 1 11 ? 14.883 -3.105 25.484 1 31.45 11 THR B CA 1
ATOM 1348 C C . THR B 1 11 ? 13.891 -2.201 26.219 1 31.45 11 THR B C 1
ATOM 1350 O O . THR B 1 11 ? 12.859 -1.824 25.656 1 31.45 11 THR B O 1
ATOM 1353 N N . ASP B 1 12 ? 14.062 -1.917 27.5 1 32.62 12 ASP B N 1
ATOM 1354 C CA . ASP B 1 12 ? 13.039 -1.335 28.375 1 32.62 12 ASP B CA 1
ATOM 1355 C C . ASP B 1 12 ? 12.852 0.152 28.078 1 32.62 12 ASP B C 1
ATOM 1357 O O . ASP B 1 12 ? 11.734 0.666 28.141 1 32.62 12 ASP B O 1
ATOM 1361 N N . PHE B 1 13 ? 13.93 0.879 27.812 1 31.94 13 PHE B N 1
ATOM 1362 C CA . PHE B 1 13 ? 13.797 2.33 27.75 1 31.94 13 PHE B CA 1
ATOM 1363 C C . PHE B 1 13 ? 13.047 2.744 26.484 1 31.94 13 PHE B C 1
ATOM 1365 O O . PHE B 1 13 ? 12.531 3.861 26.406 1 31.94 13 PHE B O 1
ATOM 1372 N N . HIS B 1 14 ? 12.992 1.935 25.453 1 35.62 14 HIS B N 1
ATOM 1373 C CA . HIS B 1 14 ? 12.43 2.379 24.188 1 35.62 14 HIS B CA 1
ATOM 1374 C C . HIS B 1 14 ? 10.906 2.436 24.25 1 35.62 14 HIS B C 1
ATOM 1376 O O . HIS B 1 14 ? 10.281 3.27 23.594 1 35.62 14 HIS B O 1
ATOM 1382 N N . GLU B 1 15 ? 10.234 1.656 24.984 1 37.84 15 GLU B N 1
ATOM 1383 C CA . GLU B 1 15 ? 8.773 1.592 25.016 1 37.84 15 GLU B CA 1
ATOM 1384 C C . GLU B 1 15 ? 8.188 2.781 25.766 1 37.84 15 GLU B C 1
ATOM 1386 O O . GLU B 1 15 ? 7.156 3.33 25.359 1 37.84 15 GLU B O 1
ATOM 1391 N N . VAL B 1 16 ? 8.719 3.158 26.906 1 40.19 16 VAL B N 1
ATOM 1392 C CA . VAL B 1 16 ? 8.141 4.176 27.766 1 40.19 16 VAL B CA 1
ATOM 1393 C C . VAL B 1 16 ? 8.234 5.547 27.109 1 40.19 16 VAL B C 1
ATOM 1395 O O . VAL B 1 16 ? 7.309 6.352 27.188 1 40.19 16 VAL B O 1
ATOM 1398 N N . ASN B 1 17 ? 9.32 5.789 26.328 1 41.81 17 ASN B N 1
ATOM 1399 C CA . ASN B 1 17 ? 9.516 7.121 25.766 1 41.81 17 ASN B CA 1
ATOM 1400 C C . ASN B 1 17 ? 8.648 7.344 24.531 1 41.81 17 ASN B C 1
ATOM 1402 O O . ASN B 1 17 ? 8.188 8.461 24.281 1 41.81 17 ASN B O 1
ATOM 1406 N N . GLU B 1 18 ? 8.258 6.281 23.906 1 41.94 18 GLU B N 1
ATOM 1407 C CA . GLU B 1 18 ? 7.422 6.453 22.719 1 41.94 18 GLU B CA 1
ATOM 1408 C C . GLU B 1 18 ? 5.969 6.73 23.109 1 41.94 18 GLU B C 1
ATOM 1410 O O . GLU B 1 18 ? 5.312 7.578 22.5 1 41.94 18 GLU B O 1
ATOM 1415 N N . ASN B 1 19 ? 5.391 6.184 24.094 1 44.94 19 ASN B N 1
ATOM 1416 C CA . ASN B 1 19 ? 4.039 6.441 24.578 1 44.94 19 ASN B CA 1
ATOM 1417 C C . ASN B 1 19 ? 3.914 7.848 25.156 1 44.94 19 ASN B C 1
ATOM 1419 O O . ASN B 1 19 ? 2.924 8.539 24.922 1 44.94 19 ASN B O 1
ATOM 1423 N N . ASN B 1 20 ? 4.93 8.125 25.891 1 46.16 20 ASN B N 1
ATOM 1424 C CA . ASN B 1 20 ? 4.895 9.469 26.453 1 46.16 20 ASN B CA 1
ATOM 1425 C C . ASN B 1 20 ? 5.008 10.531 25.375 1 46.16 20 ASN B C 1
ATOM 1427 O O . ASN B 1 20 ? 4.316 11.555 25.422 1 46.16 20 ASN B O 1
ATOM 1431 N N . PHE B 1 21 ? 5.816 10.234 24.391 1 40.06 21 PHE B N 1
ATOM 1432 C CA . PHE B 1 21 ? 5.941 11.195 23.297 1 40.06 21 PHE B CA 1
ATOM 1433 C C . PHE B 1 21 ? 4.652 11.258 22.484 1 40.06 21 PHE B C 1
ATOM 1435 O O . PHE B 1 21 ? 4.215 12.344 22.094 1 40.06 21 PHE B O 1
ATOM 1442 N N . GLU B 1 22 ? 3.99 10.148 22.281 1 44.09 22 GLU B N 1
ATOM 1443 C CA . GLU B 1 22 ? 2.707 10.148 21.594 1 44.09 22 GLU B CA 1
ATOM 1444 C C . GLU B 1 22 ? 1.643 10.891 22.391 1 44.09 22 GLU B C 1
ATOM 1446 O O . GLU B 1 22 ? 0.813 11.609 21.828 1 44.09 22 GLU B O 1
ATOM 1451 N N . GLN B 1 23 ? 1.625 10.742 23.672 1 46.56 23 GLN B N 1
ATOM 1452 C CA . GLN B 1 23 ? 0.696 11.461 24.531 1 46.56 23 GLN B CA 1
ATOM 1453 C C . GLN B 1 23 ? 0.991 12.953 24.531 1 46.56 23 GLN B C 1
ATOM 1455 O O . GLN B 1 23 ? 0.071 13.773 24.5 1 46.56 23 GLN B O 1
ATOM 1460 N N . ILE B 1 24 ? 2.262 13.289 24.625 1 41.84 24 ILE B N 1
ATOM 1461 C CA . ILE B 1 24 ? 2.627 14.703 24.594 1 41.84 24 ILE B CA 1
ATOM 1462 C C . ILE B 1 24 ? 2.275 15.297 23.234 1 41.84 24 ILE B C 1
ATOM 1464 O O . ILE B 1 24 ? 1.723 16.391 23.156 1 41.84 24 ILE B O 1
ATOM 1468 N N . LYS B 1 25 ? 2.488 14.562 22.188 1 42.62 25 LYS B N 1
ATOM 1469 C CA . LYS B 1 25 ? 2.131 15.008 20.844 1 42.62 25 LYS B CA 1
ATOM 1470 C C . LYS B 1 25 ? 0.617 15.148 20.688 1 42.62 25 LYS B C 1
ATOM 1472 O O . LYS B 1 25 ? 0.13 16.141 20.141 1 42.62 25 LYS B O 1
ATOM 1477 N N . ASN B 1 26 ? -0.149 14.227 21.172 1 43.84 26 ASN B N 1
ATOM 1478 C CA . ASN B 1 26 ? -1.605 14.32 21.156 1 43.84 26 ASN B CA 1
ATOM 1479 C C . ASN B 1 26 ? -2.105 15.523 21.938 1 43.84 26 ASN B C 1
ATOM 1481 O O . ASN B 1 26 ? -3.035 16.203 21.516 1 43.84 26 ASN B O 1
ATOM 1485 N N . LYS B 1 27 ? -1.517 15.734 23.078 1 43.53 27 LYS B N 1
ATOM 1486 C CA . LYS B 1 27 ? -1.937 16.859 23.906 1 43.53 27 LYS B CA 1
ATOM 1487 C C . LYS B 1 27 ? -1.551 18.188 23.25 1 43.53 27 LYS B C 1
ATOM 1489 O O . LYS B 1 27 ? -2.336 19.141 23.25 1 43.53 27 LYS B O 1
ATOM 1494 N N . ALA B 1 28 ? -0.323 18.234 22.719 1 40.56 28 ALA B N 1
ATOM 1495 C CA . ALA B 1 28 ? 0.093 19.453 22.047 1 40.56 28 ALA B CA 1
ATOM 1496 C C . ALA B 1 28 ? -0.798 19.75 20.844 1 40.56 28 ALA B C 1
ATOM 1498 O O . ALA B 1 28 ? -1.162 20.906 20.594 1 40.56 28 ALA B O 1
ATOM 1499 N N . THR B 1 29 ? -1.21 18.656 20.188 1 40.34 29 THR B N 1
ATOM 1500 C CA . THR B 1 29 ? -2.113 18.828 19.047 1 40.34 29 THR B CA 1
ATOM 1501 C C . THR B 1 29 ? -3.48 19.312 19.516 1 40.34 29 THR B C 1
ATOM 1503 O O . THR B 1 29 ? -4.074 20.203 18.891 1 40.34 29 THR B O 1
ATOM 1506 N N . LYS B 1 30 ? -3.936 18.828 20.594 1 44.09 30 LYS B N 1
ATOM 1507 C CA . LYS B 1 30 ? -5.219 19.281 21.141 1 44.09 30 LYS B CA 1
ATOM 1508 C C . LYS B 1 30 ? -5.156 20.734 21.578 1 44.09 30 LYS B C 1
ATOM 1510 O O . LYS B 1 30 ? -6.098 21.5 21.344 1 44.09 30 LYS B O 1
ATOM 1515 N N . ILE B 1 31 ? -4.137 21.125 22.375 1 42.16 31 ILE B N 1
ATOM 1516 C CA . ILE B 1 31 ? -4.012 22.5 22.859 1 42.16 31 ILE B CA 1
ATOM 1517 C C . ILE B 1 31 ? -3.881 23.453 21.688 1 42.16 31 ILE B C 1
ATOM 1519 O O . ILE B 1 31 ? -4.496 24.531 21.688 1 42.16 31 ILE B O 1
ATOM 1523 N N . GLY B 1 32 ? -2.918 23.156 20.781 1 40.16 32 GLY B N 1
ATOM 1524 C CA . GLY B 1 32 ? -2.854 24.031 19.625 1 40.16 32 GLY B CA 1
ATOM 1525 C C . GLY B 1 32 ? -4.172 24.125 18.875 1 40.16 32 GLY B C 1
ATOM 1526 O O . GLY B 1 32 ? -4.414 25.094 18.156 1 40.16 32 GLY B O 1
ATOM 1527 N N . TYR B 1 33 ? -4.945 23 18.922 1 42.09 33 TYR B N 1
ATOM 1528 C CA . TYR B 1 33 ? -6.277 23.062 18.328 1 42.09 33 TYR B CA 1
ATOM 1529 C C . TYR B 1 33 ? -7.16 24.062 19.062 1 42.09 33 TYR B C 1
ATOM 1531 O O . TYR B 1 33 ? -7.953 24.781 18.438 1 42.09 33 TYR B O 1
ATOM 1539 N N . ALA B 1 34 ? -7.227 24.109 20.312 1 40.31 34 ALA B N 1
ATOM 1540 C CA . ALA B 1 34 ? -8.133 24.953 21.062 1 40.31 34 ALA B CA 1
ATOM 1541 C C . ALA B 1 34 ? -7.898 26.438 20.75 1 40.31 34 ALA B C 1
ATOM 1543 O O . ALA B 1 34 ? -8.852 27.203 20.594 1 40.31 34 ALA B O 1
ATOM 1544 N N . ASP B 1 35 ? -6.758 26.953 21.031 1 40.19 35 ASP B N 1
ATOM 1545 C CA . ASP B 1 35 ? -6.652 28.422 21.031 1 40.19 35 ASP B CA 1
ATOM 1546 C C . ASP B 1 35 ? -6.723 28.969 19.609 1 40.1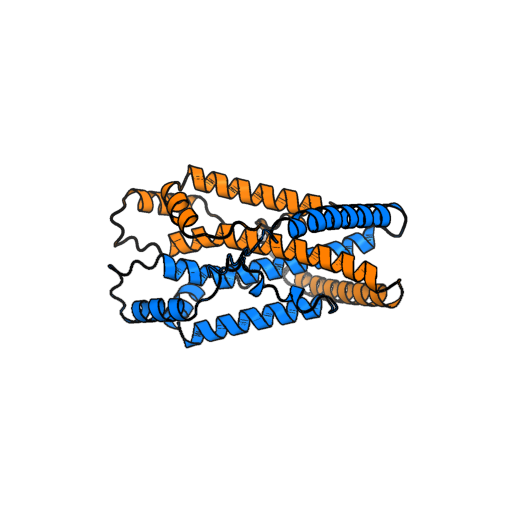9 35 ASP B C 1
ATOM 1548 O O . ASP B 1 35 ? -7.055 30.141 19.422 1 40.19 35 ASP B O 1
ATOM 1552 N N . GLY B 1 36 ? -5.785 28.672 18.719 1 39.38 36 GLY B N 1
ATOM 1553 C CA . GLY B 1 36 ? -5.688 29.391 17.469 1 39.38 36 GLY B CA 1
ATOM 1554 C C . GLY B 1 36 ? -6.871 29.141 16.547 1 39.38 36 GLY B C 1
ATOM 1555 O O . GLY B 1 36 ? -7.648 28.203 16.766 1 39.38 36 GLY B O 1
ATOM 1556 N N . VAL B 1 37 ? -7.27 30.125 15.594 1 43.84 37 VAL B N 1
ATOM 1557 C CA . VAL B 1 37 ? -8.164 30.391 14.469 1 43.84 37 VAL B CA 1
ATOM 1558 C C . VAL B 1 37 ? -8.32 29.125 13.625 1 43.84 37 VAL B C 1
ATOM 1560 O O . VAL B 1 37 ? -7.348 28.625 13.047 1 43.84 37 VAL B O 1
ATOM 1563 N N . ASN B 1 38 ? -9.375 28.078 13.789 1 45.41 38 ASN B N 1
ATOM 1564 C CA . ASN B 1 38 ? -9.898 26.719 13.688 1 45.41 38 ASN B CA 1
ATOM 1565 C C . ASN B 1 38 ? -9.68 26.125 12.297 1 45.41 38 ASN B C 1
ATOM 1567 O O . ASN B 1 38 ? -9.18 25.016 12.156 1 45.41 38 ASN B O 1
ATOM 1571 N N . ASP B 1 39 ? -10.492 26.609 11.258 1 50.5 39 ASP B N 1
ATOM 1572 C CA . ASP B 1 39 ? -10.828 26.062 9.953 1 50.5 39 ASP B CA 1
ATOM 1573 C C . ASP B 1 39 ? -9.586 25.938 9.07 1 50.5 39 ASP B C 1
ATOM 1575 O O . ASP B 1 39 ? -9.383 24.922 8.414 1 50.5 39 ASP B O 1
ATOM 1579 N N . GLY B 1 40 ? -8.766 26.969 9.023 1 48.69 40 GLY B N 1
ATOM 1580 C CA . GLY B 1 40 ? -7.637 27.016 8.109 1 48.69 40 GLY B CA 1
ATOM 1581 C C . GLY B 1 40 ? -6.543 26.016 8.477 1 48.69 40 GLY B C 1
ATOM 1582 O O . GLY B 1 40 ? -5.941 25.406 7.594 1 48.69 40 GLY B O 1
ATOM 1583 N N . ARG B 1 41 ? -6.258 25.938 9.742 1 53.94 41 ARG B N 1
ATOM 1584 C CA . ARG B 1 41 ? -5.195 25.047 10.188 1 53.94 41 ARG B CA 1
ATOM 1585 C C . ARG B 1 41 ? -5.582 23.578 9.984 1 53.94 41 ARG B C 1
ATOM 1587 O O . ARG B 1 41 ? -4.754 22.766 9.57 1 53.94 41 ARG B O 1
ATOM 1594 N N . GLU B 1 42 ? -6.828 23.391 10.25 1 60.53 42 GLU B N 1
ATOM 1595 C CA . GLU B 1 42 ? -7.301 22.016 10.039 1 60.53 42 GLU B CA 1
ATOM 1596 C C . GLU B 1 42 ? -7.191 21.625 8.57 1 60.53 42 GLU B C 1
ATOM 1598 O O . GLU B 1 42 ? -6.844 20.484 8.258 1 60.53 42 GLU B O 1
ATOM 1603 N N . SER B 1 43 ? -7.363 22.672 7.766 1 64.25 43 SER B N 1
ATOM 1604 C CA . SER B 1 43 ? -7.258 22.406 6.332 1 64.25 43 SER B CA 1
ATOM 1605 C C . SER B 1 43 ? -5.824 22.094 5.93 1 64.25 43 SER B C 1
ATOM 1607 O O . SER B 1 43 ? -5.582 21.188 5.125 1 64.25 43 SER B O 1
ATOM 1609 N N . VAL B 1 44 ? -4.906 22.781 6.621 1 63.19 44 VAL B N 1
ATOM 1610 C CA . VAL B 1 44 ? -3.502 22.562 6.289 1 63.19 44 VAL B CA 1
ATOM 1611 C C . VAL B 1 44 ? -3.051 21.203 6.816 1 63.19 44 VAL B C 1
ATOM 1613 O O . VAL B 1 44 ? -2.322 20.469 6.141 1 63.19 44 VAL B O 1
ATOM 1616 N N . PHE B 1 45 ? -3.521 20.812 7.996 1 69.94 45 PHE B N 1
ATOM 1617 C CA . PHE B 1 45 ? -3.219 19.516 8.586 1 69.94 45 PHE B CA 1
ATOM 1618 C C . PHE B 1 45 ? -3.771 18.391 7.719 1 69.94 45 PHE B C 1
ATOM 1620 O O . PHE B 1 45 ? -3.098 17.375 7.5 1 69.94 45 PHE B O 1
ATOM 1627 N N . GLN B 1 46 ? -4.875 18.625 7.188 1 75.81 46 GLN B N 1
ATOM 1628 C CA . GLN B 1 46 ? -5.504 17.609 6.348 1 75.81 46 GLN B CA 1
ATOM 1629 C C . GLN B 1 46 ? -4.727 17.422 5.047 1 75.81 46 GLN B C 1
ATOM 1631 O O . GLN B 1 46 ? -4.594 16.297 4.559 1 75.81 46 GLN B O 1
ATOM 1636 N N . ASN B 1 47 ? -4.148 18.547 4.59 1 80.19 47 ASN B N 1
ATOM 1637 C CA . ASN B 1 47 ? -3.371 18.438 3.359 1 80.19 47 ASN B CA 1
ATOM 1638 C C . ASN B 1 47 ? -2.15 17.547 3.545 1 80.19 47 ASN B C 1
ATOM 1640 O O . ASN B 1 47 ? -1.819 16.75 2.664 1 80.19 47 ASN B O 1
ATOM 1644 N N . GLY B 1 48 ? -1.519 17.719 4.703 1 86.12 48 GLY B N 1
ATOM 1645 C CA . GLY B 1 48 ? -0.391 16.859 5.012 1 86.12 48 GLY B CA 1
ATOM 1646 C C . GLY B 1 48 ? -0.776 15.398 5.137 1 86.12 48 GLY B C 1
ATOM 1647 O O . GLY B 1 48 ? -0.089 14.523 4.605 1 86.12 48 GLY B O 1
ATOM 1648 N N . PHE B 1 49 ? -1.859 15.164 5.793 1 90.25 49 PHE B N 1
ATOM 1649 C CA . PHE B 1 49 ? -2.371 13.812 5.949 1 90.25 49 PHE B CA 1
ATOM 1650 C C . PHE B 1 49 ? -2.668 13.188 4.59 1 90.25 49 PHE B C 1
ATOM 1652 O O . PHE B 1 49 ? -2.242 12.062 4.312 1 90.25 49 PHE B O 1
ATOM 1659 N N . ASP B 1 50 ? -3.346 13.914 3.766 1 89.25 50 ASP B N 1
ATOM 1660 C CA . ASP B 1 50 ? -3.727 13.414 2.449 1 89.25 50 ASP B CA 1
ATOM 1661 C C . ASP B 1 50 ? -2.494 13.07 1.615 1 89.25 50 ASP B C 1
ATOM 1663 O O . ASP B 1 50 ? -2.465 12.039 0.936 1 89.25 50 ASP B O 1
ATOM 1667 N N . GLN B 1 51 ? -1.561 13.961 1.682 1 90.81 51 GLN B N 1
ATOM 1668 C CA . GLN B 1 51 ? -0.324 13.734 0.943 1 90.81 51 GLN B CA 1
ATOM 1669 C C . GLN B 1 51 ? 0.401 12.492 1.46 1 90.81 51 GLN B C 1
ATOM 1671 O O . GLN B 1 51 ? 0.856 11.656 0.672 1 90.81 51 GLN B O 1
ATOM 1676 N N . GLY B 1 52 ? 0.553 12.367 2.764 1 94.38 52 GLY B N 1
ATOM 1677 C CA . GLY B 1 52 ? 1.14 11.172 3.35 1 94.38 52 GLY B CA 1
ATOM 1678 C C . GLY B 1 52 ? 0.411 9.898 2.967 1 94.38 52 GLY B C 1
ATOM 1679 O O . GLY B 1 52 ? 1.039 8.906 2.6 1 94.38 52 GLY B O 1
ATOM 1680 N N . TYR B 1 53 ? -0.898 9.945 3.023 1 95.25 53 TYR B N 1
ATOM 1681 C CA . TYR B 1 53 ? -1.72 8.797 2.666 1 95.25 53 TYR B CA 1
ATOM 1682 C C . TYR B 1 53 ? -1.417 8.328 1.248 1 95.25 53 TYR B C 1
ATOM 1684 O O . TYR B 1 53 ? -1.183 7.137 1.017 1 95.25 53 TYR B O 1
ATOM 1692 N N . LYS B 1 54 ? -1.369 9.219 0.348 1 95.19 54 LYS B N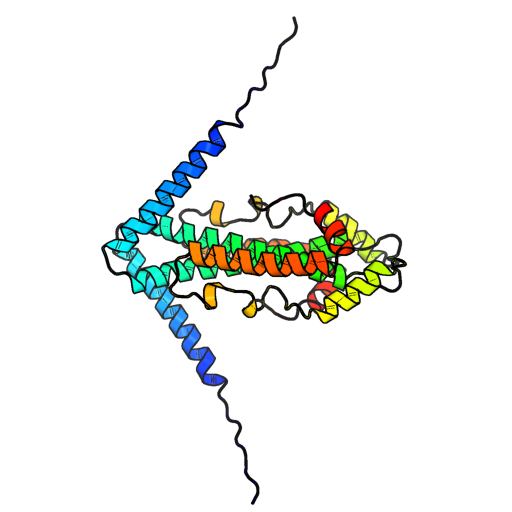 1
ATOM 1693 C CA . LYS B 1 54 ? -1.13 8.883 -1.053 1 95.19 54 LYS B CA 1
ATOM 1694 C C . LYS B 1 54 ? 0.274 8.32 -1.25 1 95.19 54 LYS B C 1
ATOM 1696 O O . LYS B 1 54 ? 0.461 7.344 -1.984 1 95.19 54 LYS B O 1
ATOM 1701 N N . ASP B 1 55 ? 1.245 8.922 -0.589 1 95.81 55 ASP B N 1
ATOM 1702 C CA . ASP B 1 55 ? 2.619 8.453 -0.714 1 95.81 55 ASP B CA 1
ATOM 1703 C C . ASP B 1 55 ? 2.77 7.039 -0.153 1 95.81 55 ASP B C 1
ATOM 1705 O O . ASP B 1 55 ? 3.41 6.184 -0.77 1 95.81 55 ASP B O 1
ATOM 1709 N N . GLY B 1 56 ? 2.188 6.766 1.063 1 97 56 GLY B N 1
ATOM 1710 C CA . GLY B 1 56 ? 2.219 5.438 1.648 1 97 56 GLY B CA 1
ATOM 1711 C C . GLY B 1 56 ? 1.534 4.391 0.789 1 97 56 GLY B C 1
ATOM 1712 O O . GLY B 1 56 ? 2.07 3.299 0.583 1 97 56 GLY B O 1
ATOM 1713 N N . LEU B 1 57 ? 0.397 4.762 0.31 1 96.56 57 LEU B N 1
ATOM 1714 C CA . LEU B 1 57 ? -0.379 3.875 -0.549 1 96.56 57 LEU B CA 1
ATOM 1715 C C . LEU B 1 57 ? 0.414 3.494 -1.795 1 96.56 57 LEU B C 1
ATOM 1717 O O . LEU B 1 57 ? 0.517 2.312 -2.133 1 96.56 57 LEU B O 1
ATOM 1721 N N . ARG B 1 58 ? 1.008 4.48 -2.459 1 95.81 58 ARG B N 1
ATOM 1722 C CA . ARG B 1 58 ? 1.783 4.234 -3.67 1 95.81 58 ARG B CA 1
ATOM 1723 C C . ARG B 1 58 ? 2.986 3.344 -3.379 1 95.81 58 ARG B C 1
ATOM 1725 O O . ARG B 1 58 ? 3.281 2.42 -4.141 1 95.81 58 ARG B O 1
ATOM 1732 N N . THR B 1 59 ? 3.686 3.637 -2.326 1 96.81 59 THR B N 1
ATOM 1733 C CA . THR B 1 59 ? 4.859 2.861 -1.939 1 96.81 59 THR B CA 1
ATOM 1734 C C . THR B 1 59 ? 4.496 1.393 -1.744 1 96.81 59 THR B C 1
ATOM 1736 O O . THR B 1 59 ? 5.141 0.508 -2.316 1 96.81 59 THR B O 1
ATOM 1739 N N . SER B 1 60 ? 3.471 1.163 -0.957 1 97.12 60 SER B N 1
ATOM 1740 C CA . SER B 1 60 ? 3.053 -0.208 -0.684 1 97.12 60 SER B CA 1
ATOM 1741 C C . SER B 1 60 ? 2.537 -0.891 -1.947 1 97.12 60 SER B C 1
ATOM 1743 O O . SER B 1 60 ? 2.877 -2.045 -2.217 1 97.12 60 SER B O 1
ATOM 1745 N N . PHE B 1 61 ? 1.737 -0.207 -2.719 1 95.81 61 PHE B N 1
ATOM 1746 C CA . PHE B 1 61 ? 1.184 -0.753 -3.953 1 95.81 61 PHE B CA 1
ATOM 1747 C C . PHE B 1 61 ? 2.295 -1.237 -4.879 1 95.81 61 PHE B C 1
ATOM 1749 O O . PHE B 1 61 ? 2.295 -2.395 -5.301 1 95.81 61 PHE B O 1
ATOM 1756 N N . ASP B 1 62 ? 3.252 -0.352 -5.125 1 95.88 62 ASP B N 1
ATOM 1757 C CA . ASP B 1 62 ? 4.293 -0.623 -6.109 1 95.88 62 ASP B CA 1
ATOM 1758 C C . ASP B 1 62 ? 5.227 -1.734 -5.633 1 95.88 62 ASP B C 1
ATOM 1760 O O . ASP B 1 62 ? 5.684 -2.553 -6.434 1 95.88 62 ASP B O 1
ATOM 1764 N N . LEU B 1 63 ? 5.457 -1.825 -4.352 1 96.19 63 LEU B N 1
ATOM 1765 C CA . LEU B 1 63 ? 6.359 -2.854 -3.844 1 96.19 63 LEU B CA 1
ATOM 1766 C C . LEU B 1 63 ? 5.645 -4.195 -3.73 1 96.19 63 LEU B C 1
ATOM 1768 O O . LEU B 1 63 ? 6.188 -5.227 -4.129 1 96.19 63 LEU B O 1
ATOM 1772 N N . GLU B 1 64 ? 4.383 -4.184 -3.256 1 94.5 64 GLU B N 1
ATOM 1773 C CA . GLU B 1 64 ? 3.723 -5.434 -2.887 1 94.5 64 GLU B CA 1
ATOM 1774 C C . GLU B 1 64 ? 3.211 -6.176 -4.117 1 94.5 64 GLU B C 1
ATOM 1776 O O . GLU B 1 64 ? 3.105 -7.402 -4.113 1 94.5 64 GLU B O 1
ATOM 1781 N N . LYS B 1 65 ? 2.939 -5.438 -5.199 1 94 65 LYS B N 1
ATOM 1782 C CA . LYS B 1 65 ? 2.508 -6.145 -6.402 1 94 65 LYS B CA 1
ATOM 1783 C C . LYS B 1 65 ? 3.59 -7.102 -6.895 1 94 65 LYS B C 1
ATOM 1785 O O . LYS B 1 65 ? 3.289 -8.211 -7.328 1 94 65 LYS B O 1
ATOM 1790 N N . PHE B 1 66 ? 4.832 -6.754 -6.816 1 94.56 66 PHE B N 1
ATOM 1791 C CA . PHE B 1 66 ? 5.91 -7.648 -7.219 1 94.56 66 PHE B CA 1
ATOM 1792 C C . PHE B 1 66 ? 6.129 -8.734 -6.176 1 94.56 66 PHE B C 1
ATOM 1794 O O . PHE B 1 66 ? 6.352 -9.898 -6.52 1 94.56 66 PHE B O 1
ATOM 1801 N N . ARG B 1 67 ? 6.051 -8.344 -4.922 1 93.69 67 ARG B N 1
ATOM 1802 C CA . ARG B 1 67 ? 6.285 -9.297 -3.846 1 93.69 67 ARG B CA 1
ATOM 1803 C C . ARG B 1 67 ? 5.32 -10.477 -3.936 1 93.69 67 ARG B C 1
ATOM 1805 O O . ARG B 1 67 ? 5.746 -11.633 -3.957 1 93.69 67 ARG B O 1
ATOM 1812 N N . TYR B 1 68 ? 4.09 -10.18 -4.086 1 90.62 68 TYR B N 1
ATOM 1813 C CA . TYR B 1 68 ? 3.104 -11.258 -4.066 1 90.62 68 TYR B CA 1
ATOM 1814 C C . TYR B 1 68 ? 3.025 -11.953 -5.422 1 90.62 68 TYR B C 1
ATOM 1816 O O . TYR B 1 68 ? 2.596 -13.102 -5.508 1 90.62 68 TYR B O 1
ATOM 1824 N N . PHE B 1 69 ? 3.447 -11.242 -6.535 1 90.38 69 PHE B N 1
ATOM 1825 C CA . PHE B 1 69 ? 3.605 -11.906 -7.824 1 90.38 69 PHE B CA 1
ATOM 1826 C C . PHE B 1 69 ? 4.621 -13.039 -7.73 1 90.38 69 PHE B C 1
ATOM 1828 O O . PHE B 1 69 ? 4.316 -14.18 -8.07 1 90.38 69 PHE B O 1
ATOM 1835 N N . PHE B 1 70 ? 5.715 -12.766 -7.141 1 90.94 70 PHE B N 1
ATOM 1836 C CA . PHE B 1 70 ? 6.789 -13.75 -7.133 1 90.94 70 PHE B CA 1
ATOM 1837 C C . PHE B 1 70 ? 6.578 -14.773 -6.023 1 90.94 70 PHE B C 1
ATOM 1839 O O . PHE B 1 70 ? 6.945 -15.938 -6.168 1 90.94 70 PHE B O 1
ATOM 1846 N N . LYS B 1 71 ? 5.98 -14.383 -4.906 1 86.62 71 LYS B N 1
ATOM 1847 C CA . LYS B 1 71 ? 5.711 -15.32 -3.814 1 86.62 71 LYS B CA 1
ATOM 1848 C C . LYS B 1 71 ? 4.73 -16.406 -4.25 1 86.62 71 LYS B C 1
ATOM 1850 O O . LYS B 1 71 ? 4.82 -17.547 -3.797 1 86.62 71 LYS B O 1
ATOM 1855 N N . ASN B 1 72 ? 3.879 -16.062 -5.16 1 82.81 72 ASN B N 1
ATOM 1856 C CA . ASN B 1 72 ? 2.814 -17 -5.508 1 82.81 72 ASN B CA 1
ATOM 1857 C C . ASN B 1 72 ? 3.035 -17.609 -6.891 1 82.81 72 ASN B C 1
ATOM 1859 O O . ASN B 1 72 ? 2.152 -18.281 -7.426 1 82.81 72 ASN B O 1
ATOM 1863 N N . LEU B 1 73 ? 4.121 -17.234 -7.469 1 78.75 73 LEU B N 1
ATOM 1864 C CA . LEU B 1 73 ? 4.496 -17.891 -8.719 1 78.75 73 LEU B CA 1
ATOM 1865 C C . LEU B 1 73 ? 4.812 -19.375 -8.484 1 78.75 73 LEU B C 1
ATOM 1867 O O . LEU B 1 73 ? 5.641 -19.703 -7.641 1 78.75 73 LEU B O 1
ATOM 1871 N N . ASN B 1 74 ? 3.896 -20.188 -8.773 1 68.12 74 ASN B N 1
ATOM 1872 C CA . ASN B 1 74 ? 4.129 -21.609 -8.617 1 68.12 74 ASN B CA 1
ATOM 1873 C C . ASN B 1 74 ? 5.191 -22.125 -9.586 1 68.12 74 ASN B C 1
ATOM 1875 O O . ASN B 1 74 ? 4.949 -22.203 -10.797 1 68.12 74 ASN B O 1
ATOM 1879 N N . ILE B 1 75 ? 6.324 -22.391 -9.133 1 60.09 75 ILE B N 1
ATOM 1880 C CA . ILE B 1 75 ? 7.516 -22.797 -9.867 1 60.09 75 ILE B CA 1
ATOM 1881 C C . ILE B 1 75 ? 7.254 -24.125 -10.57 1 60.09 75 ILE B C 1
ATOM 1883 O O . ILE B 1 75 ? 7.746 -24.359 -11.68 1 60.09 75 ILE B O 1
ATOM 1887 N N . ASP B 1 76 ? 6.742 -25.031 -9.812 1 58.5 76 ASP B N 1
ATOM 1888 C CA . ASP B 1 76 ? 6.605 -26.391 -10.359 1 58.5 76 ASP B CA 1
ATOM 1889 C C . ASP B 1 76 ? 5.809 -26.375 -11.664 1 58.5 76 ASP B C 1
ATOM 1891 O O . ASP B 1 76 ? 5.941 -27.281 -12.484 1 58.5 76 ASP B O 1
ATOM 1895 N N . LYS B 1 77 ? 5.18 -25.328 -11.852 1 58.84 77 LYS B N 1
ATOM 1896 C CA . LYS B 1 77 ? 4.262 -25.406 -12.992 1 58.84 77 LYS B CA 1
ATOM 1897 C C . LYS B 1 77 ? 4.613 -24.359 -14.047 1 58.84 77 LYS B C 1
ATOM 1899 O O . LYS B 1 77 ? 4.035 -24.359 -15.133 1 58.84 77 LYS B O 1
ATOM 1904 N N . ILE B 1 78 ? 5.523 -23.516 -13.641 1 61.47 78 ILE B N 1
ATOM 1905 C CA . ILE B 1 78 ? 5.883 -22.484 -14.609 1 61.47 78 ILE B CA 1
ATOM 1906 C C . ILE B 1 78 ? 6.965 -23 -15.547 1 61.47 78 ILE B C 1
ATOM 1908 O O . ILE B 1 78 ? 8.031 -23.438 -15.102 1 61.47 78 ILE B O 1
ATOM 1912 N N . LYS B 1 79 ? 6.492 -23.188 -16.719 1 68.75 79 LYS B N 1
ATOM 1913 C CA . LYS B 1 79 ? 7.387 -23.641 -17.781 1 68.75 79 LYS B CA 1
ATOM 1914 C C . LYS B 1 79 ? 8.203 -22.484 -18.344 1 68.75 79 LYS B C 1
ATOM 1916 O O . LYS B 1 79 ? 9.148 -22.703 -19.109 1 68.75 79 LYS B O 1
ATOM 1921 N N . ASP B 1 80 ? 7.863 -21.312 -17.797 1 80.06 80 ASP B N 1
ATOM 1922 C CA . ASP B 1 80 ? 8.578 -20.172 -18.328 1 80.06 80 ASP B CA 1
ATOM 1923 C C . ASP B 1 80 ? 9.922 -19.969 -17.641 1 80.06 80 ASP B C 1
ATOM 1925 O O . ASP B 1 80 ? 9.977 -19.5 -16.5 1 80.06 80 ASP B O 1
ATOM 1929 N N . LYS B 1 81 ? 10.898 -20.406 -18.312 1 87.44 81 LYS B N 1
ATOM 1930 C CA . LYS B 1 81 ? 12.25 -20.359 -17.766 1 87.44 81 LYS B CA 1
ATOM 1931 C C . LYS B 1 81 ? 12.656 -18.938 -17.391 1 87.44 81 LYS B C 1
ATOM 1933 O O . LYS B 1 81 ? 13.375 -18.734 -16.406 1 87.44 81 LYS B O 1
ATOM 1938 N N . ASP B 1 82 ? 12.164 -17.922 -18.125 1 90.62 82 ASP B N 1
ATOM 1939 C CA . ASP B 1 82 ? 12.5 -16.531 -17.859 1 90.62 82 ASP B CA 1
ATOM 1940 C C . ASP B 1 82 ? 11.898 -16.078 -16.516 1 90.62 82 ASP B C 1
ATOM 1942 O O . ASP B 1 82 ? 12.555 -15.359 -15.75 1 90.62 82 ASP B O 1
ATOM 1946 N N . LEU B 1 83 ? 10.75 -16.469 -16.219 1 90.62 83 LEU B N 1
ATOM 1947 C CA . LEU B 1 83 ? 10.094 -16.094 -14.969 1 90.62 83 LEU B CA 1
ATOM 1948 C C . LEU B 1 83 ? 10.773 -16.781 -13.781 1 90.62 83 LEU B C 1
ATOM 1950 O O . LEU B 1 83 ? 10.852 -16.203 -12.695 1 90.62 83 LEU B O 1
ATOM 1954 N N . LEU B 1 84 ? 11.203 -17.953 -14.062 1 90.44 84 LEU B N 1
ATOM 1955 C CA . LEU B 1 84 ? 11.922 -18.656 -13.008 1 90.44 84 LEU B CA 1
ATOM 1956 C C . LEU B 1 84 ? 13.227 -17.938 -12.672 1 90.44 84 LEU B C 1
ATOM 1958 O O . LEU B 1 84 ? 13.578 -17.781 -11.5 1 90.44 84 LEU B O 1
ATOM 1962 N N . LYS B 1 85 ? 13.898 -17.562 -13.688 1 94.12 85 LYS B N 1
ATOM 1963 C CA . LYS B 1 85 ? 15.125 -16.781 -13.492 1 94.12 85 LYS B CA 1
ATOM 1964 C C . LYS B 1 85 ? 14.836 -15.477 -12.766 1 94.12 85 LYS B C 1
ATOM 1966 O O . LYS B 1 85 ? 15.609 -15.062 -11.891 1 94.12 85 LYS B O 1
ATOM 1971 N N . GLU B 1 86 ? 13.719 -14.875 -13.094 1 95.69 86 GLU B N 1
ATOM 1972 C CA . GLU B 1 86 ? 13.383 -13.602 -12.469 1 95.69 86 GLU B CA 1
ATOM 1973 C C . GLU B 1 86 ? 12.969 -13.789 -11.016 1 95.69 86 GLU B C 1
ATOM 1975 O O . GLU B 1 86 ? 13.188 -12.914 -10.18 1 95.69 86 GLU B O 1
ATOM 1980 N N . LYS B 1 87 ? 12.352 -14.906 -10.727 1 93.69 87 LYS B N 1
ATOM 1981 C CA . LYS B 1 87 ? 12.047 -15.188 -9.328 1 93.69 87 LYS B CA 1
ATOM 1982 C C . LYS B 1 87 ? 13.32 -15.227 -8.484 1 93.69 87 LYS B C 1
ATOM 1984 O O . LYS B 1 87 ? 13.352 -14.68 -7.383 1 93.69 87 LYS B O 1
ATOM 1989 N N . GLU B 1 88 ? 14.328 -15.898 -8.977 1 94.75 88 GLU B N 1
ATOM 1990 C CA . GLU B 1 88 ? 15.617 -15.93 -8.297 1 94.75 88 GLU B CA 1
ATOM 1991 C C . GLU B 1 88 ? 16.219 -14.531 -8.188 1 94.75 88 GLU B C 1
ATOM 1993 O O . GLU B 1 88 ? 16.75 -14.156 -7.141 1 94.75 88 GLU B O 1
ATOM 1998 N N . ALA B 1 89 ? 16.141 -13.797 -9.273 1 97.44 89 ALA B N 1
ATOM 1999 C CA . ALA B 1 89 ? 16.656 -12.43 -9.281 1 97.44 89 ALA B CA 1
ATOM 2000 C C . ALA B 1 89 ? 15.945 -11.57 -8.234 1 97.44 89 ALA B C 1
ATOM 2002 O O . ALA B 1 89 ? 16.594 -10.812 -7.504 1 97.44 89 ALA B O 1
ATOM 2003 N N . TYR B 1 90 ? 14.633 -11.695 -8.188 1 97.19 90 TYR B N 1
ATOM 2004 C CA . TYR B 1 90 ? 13.867 -10.945 -7.195 1 97.19 90 TYR B CA 1
ATOM 2005 C C . TYR B 1 90 ? 14.312 -11.305 -5.781 1 97.19 90 TYR B C 1
ATOM 2007 O O . TYR B 1 90 ? 14.469 -10.422 -4.934 1 97.19 90 TYR B O 1
ATOM 2015 N N . THR B 1 91 ? 14.469 -12.602 -5.547 1 95.75 91 THR B N 1
ATOM 2016 C CA . THR B 1 91 ? 14.922 -13.055 -4.238 1 95.75 91 THR B CA 1
ATOM 2017 C C . THR B 1 91 ? 16.281 -12.438 -3.895 1 95.75 91 THR B C 1
ATOM 2019 O O . THR B 1 91 ? 16.5 -12.023 -2.756 1 95.75 91 THR B O 1
ATOM 2022 N N . ASN B 1 92 ? 17.094 -12.289 -4.867 1 97.31 92 ASN B N 1
ATOM 2023 C CA . ASN B 1 92 ? 18.438 -11.766 -4.668 1 97.31 92 ASN B CA 1
ATOM 2024 C C . ASN B 1 92 ? 18.422 -10.258 -4.418 1 97.31 92 ASN B C 1
ATOM 2026 O O . ASN B 1 92 ? 19.375 -9.719 -3.842 1 97.31 92 ASN B O 1
ATOM 2030 N N . LEU B 1 93 ? 17.359 -9.617 -4.859 1 97.31 93 LEU B N 1
ATOM 2031 C CA . LEU B 1 93 ? 17.25 -8.18 -4.641 1 97.31 93 LEU B CA 1
ATOM 2032 C C . LEU B 1 93 ? 16.984 -7.875 -3.172 1 97.31 93 LEU B C 1
ATOM 2034 O O . LEU B 1 93 ? 17.266 -6.766 -2.707 1 97.31 93 LEU B O 1
ATOM 2038 N N . GLN B 1 94 ? 16.391 -8.828 -2.389 1 95.69 94 GLN B N 1
ATOM 2039 C CA . GLN B 1 94 ? 16.156 -8.734 -0.954 1 95.69 94 GLN B CA 1
ATOM 2040 C C . GLN B 1 94 ? 15.422 -7.441 -0.603 1 95.69 94 GLN B C 1
ATOM 2042 O O . GLN B 1 94 ? 15.836 -6.715 0.302 1 95.69 94 GLN B O 1
ATOM 2047 N N . ILE B 1 95 ? 14.383 -7.18 -1.409 1 96.38 95 ILE B N 1
ATOM 2048 C CA . ILE B 1 95 ? 13.555 -6.023 -1.103 1 96.38 95 ILE B CA 1
ATOM 2049 C C . ILE B 1 95 ? 12.695 -6.312 0.127 1 96.38 95 ILE B C 1
ATOM 2051 O O . ILE B 1 95 ? 11.953 -7.293 0.152 1 96.38 95 ILE B O 1
ATOM 2055 N N . ARG B 1 96 ? 12.805 -5.418 1.076 1 94.31 96 ARG B N 1
ATOM 2056 C CA . ARG B 1 96 ? 12 -5.586 2.285 1 94.31 96 ARG B CA 1
ATOM 2057 C C . ARG B 1 96 ? 10.523 -5.332 2.004 1 94.31 96 ARG B C 1
ATOM 2059 O O . ARG B 1 96 ? 10.18 -4.703 1.002 1 94.31 96 ARG B O 1
ATOM 2066 N N . GLU B 1 97 ? 9.695 -5.957 2.871 1 93.38 97 GLU B N 1
ATOM 2067 C CA . GLU B 1 97 ? 8.273 -5.637 2.773 1 93.38 97 GLU B CA 1
ATOM 2068 C C . GLU B 1 97 ? 8.031 -4.133 2.906 1 93.38 97 GLU B C 1
ATOM 2070 O O . GLU B 1 97 ? 8.836 -3.426 3.52 1 93.38 97 GLU B O 1
ATOM 2075 N N . SER B 1 98 ? 6.961 -3.676 2.277 1 95.12 98 SER B N 1
ATOM 2076 C CA . SER B 1 98 ? 6.711 -2.238 2.203 1 95.12 98 SER B CA 1
ATOM 2077 C C . SER B 1 98 ? 6.512 -1.642 3.594 1 95.12 98 SER B C 1
ATOM 2079 O O . SER B 1 98 ? 6.723 -0.444 3.795 1 95.12 98 SER B O 1
ATOM 2081 N N . LYS B 1 99 ? 6.211 -2.439 4.562 1 91.94 99 LYS B N 1
ATOM 2082 C CA . LYS B 1 99 ? 5.953 -1.958 5.918 1 91.94 99 LYS B CA 1
ATOM 2083 C C . LYS B 1 99 ? 7.254 -1.625 6.641 1 91.94 99 LYS B C 1
ATOM 2085 O O . LYS B 1 99 ? 7.238 -1.002 7.703 1 91.94 99 LYS B O 1
ATOM 2090 N N . SER B 1 100 ? 8.344 -2.002 6.102 1 92.94 100 SER B N 1
ATOM 2091 C CA . SER B 1 100 ? 9.641 -1.669 6.691 1 92.94 100 SER B CA 1
ATOM 2092 C C . SER B 1 100 ? 9.891 -0.166 6.656 1 92.94 100 SER B C 1
ATOM 2094 O O . SER B 1 100 ? 9.719 0.474 5.617 1 92.94 100 SER B O 1
ATOM 2096 N N . GLN B 1 101 ? 10.359 0.405 7.746 1 91.69 101 GLN B N 1
ATOM 2097 C CA . GLN B 1 101 ? 10.602 1.839 7.871 1 91.69 101 GLN B CA 1
ATOM 2098 C C . GLN B 1 101 ? 11.75 2.287 6.977 1 91.69 101 GLN B C 1
ATOM 2100 O O . GLN B 1 101 ? 11.922 3.482 6.727 1 91.69 101 GLN B O 1
ATOM 2105 N N . LEU B 1 102 ? 12.531 1.305 6.484 1 93.5 102 LEU B N 1
ATOM 2106 C CA . LEU B 1 102 ? 13.625 1.635 5.578 1 93.5 102 LEU B CA 1
ATOM 2107 C C . LEU B 1 102 ? 13.102 2.299 4.309 1 93.5 102 LEU B C 1
ATOM 2109 O O . LEU B 1 102 ? 13.836 3.02 3.631 1 93.5 102 LEU B O 1
ATOM 2113 N N . HIS B 1 103 ? 11.812 2.066 4.078 1 95.75 103 HIS B N 1
ATOM 2114 C CA . HIS B 1 103 ? 11.219 2.629 2.871 1 95.75 103 HIS B CA 1
ATOM 2115 C C . HIS B 1 103 ? 10.656 4.023 3.129 1 95.75 103 HIS B C 1
ATOM 2117 O O . HIS B 1 103 ? 10.242 4.715 2.195 1 95.75 103 HIS B O 1
ATOM 2123 N N . PHE B 1 104 ? 10.656 4.453 4.371 1 93.69 104 PHE B N 1
ATOM 2124 C CA . PHE B 1 104 ? 9.984 5.691 4.746 1 93.69 104 PHE B CA 1
ATOM 2125 C C . PHE B 1 104 ? 10.953 6.871 4.664 1 93.69 104 PHE B C 1
ATOM 2127 O O . PHE B 1 104 ? 11.672 7.156 5.621 1 93.69 104 PHE B O 1
ATOM 2134 N N . LYS B 1 105 ? 10.914 7.672 3.693 1 93.44 105 LYS B N 1
ATOM 2135 C CA . LYS B 1 105 ? 11.914 8.719 3.461 1 93.44 105 LYS B CA 1
ATOM 2136 C C . LYS B 1 105 ? 11.656 9.93 4.355 1 93.44 105 LYS B C 1
ATOM 2138 O O . LYS B 1 105 ? 12.57 10.719 4.609 1 93.44 105 LYS B O 1
ATOM 2143 N N . TYR B 1 106 ? 10.336 10.039 4.832 1 89.62 106 TYR B N 1
ATOM 2144 C CA . TYR B 1 106 ? 10.078 11.164 5.727 1 89.62 106 TYR B CA 1
ATOM 2145 C C . TYR B 1 106 ? 10.898 11.039 7.004 1 89.62 106 TYR B C 1
ATOM 2147 O O . TYR B 1 106 ? 11.141 12.039 7.691 1 89.62 106 TYR B O 1
ATOM 2155 N N . LEU B 1 107 ? 11.375 9.867 7.383 1 89.56 107 LEU B N 1
ATOM 2156 C CA . LEU B 1 107 ? 12.188 9.648 8.57 1 89.56 107 LEU B CA 1
ATOM 2157 C C . LEU B 1 107 ? 13.586 10.234 8.383 1 89.56 107 LEU B C 1
ATOM 2159 O O . LEU B 1 107 ? 14.25 10.586 9.359 1 89.56 107 LEU B O 1
ATOM 2163 N N . ASN B 1 108 ? 14.023 10.391 7.16 1 88.88 108 ASN B N 1
ATOM 2164 C CA . ASN B 1 108 ? 15.359 10.898 6.852 1 88.88 108 ASN B CA 1
ATOM 2165 C C . ASN B 1 108 ? 15.344 12.398 6.59 1 88.88 108 ASN B C 1
ATOM 2167 O O . ASN B 1 108 ? 16.406 13.008 6.387 1 88.88 108 ASN B O 1
ATOM 2171 N N . HIS B 1 109 ? 14.188 12.938 6.492 1 85.19 109 HIS B N 1
ATOM 2172 C CA . HIS B 1 109 ? 14.031 14.352 6.152 1 85.19 109 HIS B CA 1
ATOM 2173 C C . HIS B 1 109 ? 13.086 15.047 7.117 1 85.19 109 HIS B C 1
ATOM 2175 O O . HIS B 1 109 ? 12.148 15.727 6.691 1 85.19 109 HIS B O 1
ATOM 2181 N N . PRO B 1 110 ? 13.297 14.945 8.414 1 75.94 110 PRO B N 1
ATOM 2182 C CA . PRO B 1 110 ? 12.352 15.43 9.422 1 75.94 110 PRO B CA 1
ATOM 2183 C C . PRO B 1 110 ? 12.164 16.938 9.375 1 75.94 110 PRO B C 1
ATOM 2185 O O . PRO B 1 110 ? 11.125 17.453 9.797 1 75.94 110 PRO B O 1
ATOM 2188 N N . ASP B 1 111 ? 13.148 17.656 8.797 1 77.69 111 ASP B N 1
ATOM 2189 C CA . ASP B 1 111 ? 13.07 19.109 8.836 1 77.69 111 ASP B CA 1
ATOM 2190 C C . ASP B 1 111 ? 12.734 19.672 7.457 1 77.69 111 ASP B C 1
ATOM 2192 O O . ASP B 1 111 ? 12.703 20.891 7.277 1 77.69 111 ASP B O 1
ATOM 2196 N N . ASP B 1 112 ? 12.508 18.844 6.547 1 81.81 112 ASP B N 1
ATOM 2197 C CA . ASP B 1 112 ? 12.227 19.281 5.188 1 81.81 112 ASP B CA 1
ATOM 2198 C C . ASP B 1 112 ? 10.734 19.516 4.98 1 81.81 112 ASP B C 1
ATOM 2200 O O . ASP B 1 112 ? 9.914 19.094 5.797 1 81.81 112 ASP B O 1
ATOM 2204 N N . SER B 1 113 ? 10.367 20.281 3.977 1 83 113 SER B N 1
ATOM 2205 C CA . SER B 1 113 ? 8.961 20.5 3.648 1 83 113 SER B CA 1
ATOM 2206 C C . SER B 1 113 ? 8.273 19.203 3.24 1 83 113 SER B C 1
ATOM 2208 O O . SER B 1 113 ? 8.922 18.281 2.768 1 83 113 SER B O 1
ATOM 2210 N N . LEU B 1 114 ? 6.977 19.141 3.385 1 85.56 114 LEU B N 1
ATOM 2211 C CA . LEU B 1 114 ? 6.203 17.969 3.008 1 85.56 114 LEU B CA 1
ATOM 2212 C C . LEU B 1 114 ? 6.332 17.688 1.515 1 85.56 114 LEU B C 1
ATOM 2214 O O . LEU B 1 114 ? 6.379 16.531 1.098 1 85.56 114 LEU B O 1
ATOM 2218 N N . ASP B 1 115 ? 6.406 18.75 0.741 1 86.56 115 ASP B N 1
ATOM 2219 C CA . ASP B 1 115 ? 6.582 18.578 -0.698 1 86.56 115 ASP B CA 1
ATOM 2220 C C . ASP B 1 115 ? 7.926 17.938 -1.013 1 86.56 115 ASP B C 1
ATOM 2222 O O . ASP B 1 115 ? 8.016 17.062 -1.884 1 86.56 115 ASP B O 1
ATOM 2226 N N . PHE B 1 116 ? 8.914 18.406 -0.335 1 89.5 116 PHE B N 1
ATOM 2227 C CA . PHE B 1 116 ? 10.234 17.844 -0.536 1 89.5 116 PHE B CA 1
ATOM 2228 C C . PHE B 1 116 ? 10.266 16.375 -0.1 1 89.5 116 PHE B C 1
ATOM 2230 O O . PHE B 1 116 ? 10.797 15.523 -0.811 1 89.5 116 PHE B O 1
ATOM 2237 N N . ILE B 1 117 ? 9.688 16 1.026 1 91.12 117 ILE B N 1
ATOM 2238 C CA . ILE B 1 117 ? 9.594 14.633 1.54 1 91.12 117 ILE B CA 1
ATOM 2239 C C . ILE B 1 117 ? 8.883 13.75 0.521 1 91.12 117 ILE B C 1
ATOM 2241 O O . ILE B 1 117 ? 9.359 12.656 0.206 1 91.12 117 ILE B O 1
ATOM 2245 N N . SER B 1 118 ? 7.77 14.211 0.031 1 92.88 118 SER B N 1
ATOM 2246 C CA . SER B 1 118 ? 7.008 13.469 -0.965 1 92.88 118 SER B CA 1
ATOM 2247 C C . SER B 1 118 ? 7.832 13.227 -2.227 1 92.88 118 SER B C 1
ATOM 2249 O O . SER B 1 118 ? 7.812 12.133 -2.787 1 92.88 118 SER B O 1
ATOM 2251 N N . GLN B 1 119 ? 8.508 14.258 -2.686 1 94.5 119 GLN B N 1
ATOM 2252 C CA . GLN B 1 119 ? 9.359 14.125 -3.865 1 94.5 119 GLN B CA 1
ATOM 2253 C C . GLN B 1 119 ? 10.438 13.07 -3.648 1 94.5 119 GLN B C 1
ATOM 2255 O O . GLN B 1 119 ? 10.68 12.234 -4.523 1 94.5 119 GLN B O 1
ATOM 2260 N N . LYS B 1 120 ? 11.094 13.078 -2.512 1 96.19 120 LYS B N 1
ATOM 2261 C CA . LYS B 1 120 ? 12.141 12.109 -2.207 1 96.19 120 LYS B CA 1
ATOM 2262 C C . LYS B 1 120 ? 11.57 10.695 -2.119 1 96.19 120 LYS B C 1
ATOM 2264 O O . LYS B 1 120 ? 12.203 9.734 -2.564 1 96.19 120 LYS B O 1
ATOM 2269 N N . GLN B 1 121 ? 10.375 10.57 -1.505 1 96.25 121 GLN B N 1
ATOM 2270 C CA . GLN B 1 121 ? 9.711 9.273 -1.445 1 96.25 121 GLN B CA 1
ATOM 2271 C C . GLN B 1 121 ? 9.414 8.742 -2.844 1 96.25 121 GLN B C 1
ATOM 2273 O O . GLN B 1 121 ? 9.648 7.566 -3.133 1 96.25 121 GLN B O 1
ATOM 2278 N N . HIS B 1 122 ? 8.891 9.586 -3.688 1 96.31 122 HIS B N 1
ATOM 2279 C CA . HIS B 1 122 ? 8.586 9.203 -5.062 1 96.31 122 HIS B CA 1
ATOM 2280 C C . HIS B 1 122 ? 9.844 8.766 -5.809 1 96.31 122 HIS B C 1
ATOM 2282 O O . HIS B 1 122 ? 9.844 7.734 -6.48 1 96.31 122 HIS B O 1
ATOM 2288 N N . GLU B 1 123 ? 10.891 9.539 -5.684 1 97.38 123 GLU B N 1
ATOM 2289 C CA . GLU B 1 123 ? 12.156 9.211 -6.344 1 97.38 123 GLU B CA 1
ATOM 2290 C C . GLU B 1 123 ? 12.68 7.855 -5.875 1 97.38 123 GLU B C 1
ATOM 2292 O O . GLU B 1 123 ? 13.172 7.062 -6.684 1 97.38 123 GLU B O 1
ATOM 2297 N N . TYR B 1 124 ? 12.602 7.648 -4.59 1 97.19 124 TYR B N 1
ATOM 2298 C CA . TYR B 1 124 ? 13.062 6.398 -3.994 1 97.19 124 TYR B CA 1
ATOM 2299 C C . TYR B 1 124 ? 12.336 5.203 -4.598 1 97.19 124 TYR B C 1
ATOM 2301 O O . TYR B 1 124 ? 12.961 4.238 -5.035 1 97.19 124 TYR B O 1
ATOM 2309 N N . VAL B 1 125 ? 11.008 5.289 -4.664 1 97.5 125 VAL B N 1
ATOM 2310 C CA . VAL B 1 125 ? 10.203 4.191 -5.188 1 97.5 125 VAL B CA 1
ATOM 2311 C C . VAL B 1 125 ? 10.469 4.023 -6.684 1 97.5 125 VAL B C 1
ATOM 2313 O O . VAL B 1 125 ? 10.57 2.898 -7.18 1 97.5 125 VAL B O 1
ATOM 2316 N N . GLU B 1 126 ? 10.602 5.113 -7.41 1 97.12 126 GLU B N 1
ATOM 2317 C CA . GLU B 1 126 ? 10.883 5.055 -8.844 1 97.12 126 GLU B CA 1
ATOM 2318 C C . GLU B 1 126 ? 12.203 4.344 -9.117 1 97.12 126 GLU B C 1
ATOM 2320 O O . GLU B 1 126 ? 12.336 3.619 -10.102 1 97.12 126 GLU B O 1
ATOM 2325 N N . LYS B 1 127 ? 13.172 4.613 -8.281 1 97.62 127 LYS B N 1
ATOM 2326 C CA . LYS B 1 127 ? 14.461 3.943 -8.445 1 97.62 127 LYS B CA 1
ATOM 2327 C C . LYS B 1 127 ? 14.312 2.432 -8.297 1 97.62 127 LYS B C 1
ATOM 2329 O O . LYS B 1 127 ? 14.93 1.669 -9.055 1 97.62 127 LYS B O 1
ATOM 2334 N N . ILE B 1 128 ? 13.539 1.979 -7.336 1 97.75 128 ILE B N 1
ATOM 2335 C CA . ILE B 1 128 ? 13.297 0.553 -7.148 1 97.75 128 ILE B CA 1
ATOM 2336 C C . ILE B 1 128 ? 12.562 -0.006 -8.367 1 97.75 128 ILE B C 1
ATOM 2338 O O . ILE B 1 128 ? 12.906 -1.075 -8.875 1 97.75 128 ILE B O 1
ATOM 2342 N N . MET B 1 129 ? 11.547 0.786 -8.852 1 97.19 129 MET B N 1
ATOM 2343 C CA . MET B 1 129 ? 10.789 0.332 -10.016 1 97.19 129 MET B CA 1
ATOM 2344 C C . MET B 1 129 ? 11.688 0.237 -11.242 1 97.19 129 MET B C 1
ATOM 2346 O O . MET B 1 129 ? 11.516 -0.658 -12.078 1 97.19 129 MET B O 1
ATOM 2350 N N . GLU B 1 130 ? 12.57 1.144 -11.352 1 97.38 130 GLU B N 1
ATOM 2351 C CA . GLU B 1 130 ? 13.531 1.088 -12.445 1 97.38 130 GLU B CA 1
ATOM 2352 C C . GLU B 1 130 ? 14.398 -0.164 -12.352 1 97.38 130 GLU B C 1
ATOM 2354 O O . GLU B 1 130 ? 14.648 -0.83 -13.359 1 97.38 130 GLU B O 1
ATOM 2359 N N . LYS B 1 131 ? 14.867 -0.45 -11.211 1 97.94 131 LYS B N 1
ATOM 2360 C CA . LYS B 1 131 ? 15.641 -1.669 -11.008 1 97.94 131 LYS B CA 1
ATOM 2361 C C . LYS B 1 131 ? 14.836 -2.906 -11.383 1 97.94 131 LYS B C 1
ATOM 2363 O O . LYS B 1 131 ? 15.359 -3.834 -12 1 97.94 131 LYS B O 1
ATOM 2368 N N . PHE B 1 132 ? 13.516 -2.906 -10.984 1 97.94 132 PHE B N 1
ATOM 2369 C CA . PHE B 1 132 ? 12.641 -4.012 -11.344 1 97.94 132 PHE B CA 1
ATOM 2370 C C . PHE B 1 132 ? 12.508 -4.125 -12.859 1 97.94 132 PHE B C 1
ATOM 2372 O O . PHE B 1 132 ? 12.555 -5.227 -13.414 1 97.94 132 PHE B O 1
ATOM 2379 N N . THR B 1 133 ? 12.352 -2.996 -13.508 1 97.31 133 THR B N 1
ATOM 2380 C CA . THR B 1 133 ? 12.219 -3.004 -14.961 1 97.31 133 THR B CA 1
ATOM 2381 C C . THR B 1 133 ? 13.461 -3.6 -15.609 1 97.31 133 THR B C 1
ATOM 2383 O O . THR B 1 133 ? 13.359 -4.312 -16.609 1 97.31 133 THR B O 1
ATOM 2386 N N . GLN B 1 134 ? 14.594 -3.381 -15.07 1 97.62 134 GLN B N 1
ATOM 2387 C CA . GLN B 1 134 ? 15.859 -3.848 -15.625 1 97.62 134 GLN B CA 1
ATOM 2388 C C . GLN B 1 134 ? 16.078 -5.328 -15.328 1 97.62 134 GLN B C 1
ATOM 2390 O O . GLN B 1 134 ? 16.469 -6.094 -16.219 1 97.62 134 GLN B O 1
ATOM 2395 N N . GLU B 1 135 ? 15.781 -5.766 -14.086 1 97.81 135 GLU B N 1
ATOM 2396 C CA . GLU B 1 135 ? 16.172 -7.098 -13.633 1 97.81 135 GLU B CA 1
ATOM 2397 C C . GLU B 1 135 ? 15.016 -8.086 -13.773 1 97.81 135 GLU B C 1
ATOM 2399 O O . GLU B 1 135 ? 15.227 -9.305 -13.781 1 97.81 135 GLU B O 1
ATOM 2404 N N . LEU B 1 136 ? 13.812 -7.543 -13.781 1 97.75 136 LEU B N 1
ATOM 2405 C CA . LEU B 1 136 ? 12.609 -8.359 -13.836 1 97.75 136 LEU B CA 1
ATOM 2406 C C . LEU B 1 136 ? 11.703 -7.918 -14.984 1 97.75 136 LEU B C 1
ATOM 2408 O O . LEU B 1 136 ? 10.523 -7.605 -14.766 1 97.75 136 LEU B O 1
ATOM 2412 N N . PRO B 1 137 ? 12.219 -7.902 -16.25 1 96.56 137 PRO B N 1
ATOM 2413 C CA . PRO B 1 137 ? 11.453 -7.309 -17.344 1 96.56 137 PRO B CA 1
ATOM 2414 C C . PRO B 1 137 ? 10.148 -8.047 -17.641 1 96.56 137 PRO B C 1
ATOM 2416 O O . PRO B 1 137 ? 9.133 -7.422 -17.953 1 96.56 137 PRO B O 1
ATOM 2419 N N . LYS B 1 138 ? 10.117 -9.312 -17.609 1 93.06 138 LYS B N 1
ATOM 2420 C CA . LYS B 1 138 ? 8.906 -10.07 -17.906 1 93.06 138 LYS B CA 1
ATOM 2421 C C . LYS B 1 138 ? 7.828 -9.812 -16.844 1 93.06 138 LYS B C 1
ATOM 2423 O O . LYS B 1 138 ? 6.672 -9.547 -17.188 1 93.06 138 LYS B O 1
ATOM 2428 N N . ALA B 1 139 ? 8.211 -9.914 -15.586 1 93.69 139 ALA B N 1
ATOM 2429 C CA . ALA B 1 139 ? 7.266 -9.617 -14.508 1 93.69 139 ALA B CA 1
ATOM 2430 C C . ALA B 1 139 ? 6.73 -8.195 -14.633 1 93.69 139 ALA B C 1
ATOM 2432 O O . ALA B 1 139 ? 5.535 -7.953 -14.438 1 93.69 139 ALA B O 1
ATOM 2433 N N . THR B 1 140 ? 7.625 -7.242 -14.93 1 95.25 140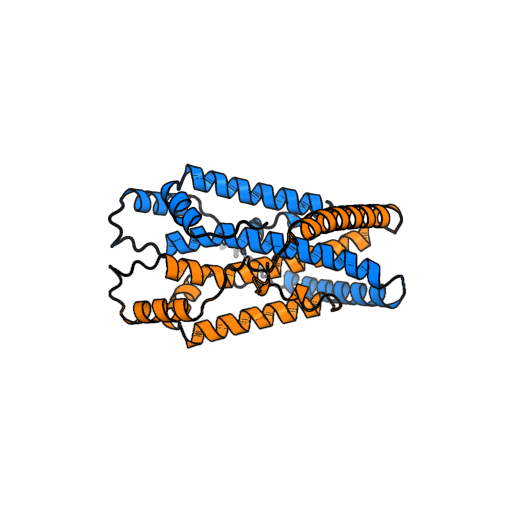 THR B N 1
ATOM 2434 C CA . THR B 1 140 ? 7.234 -5.844 -15.07 1 95.25 140 THR B CA 1
ATOM 2435 C C . THR B 1 140 ? 6.176 -5.688 -16.156 1 95.25 140 THR B C 1
ATOM 2437 O O . THR B 1 140 ? 5.184 -4.98 -15.969 1 95.25 140 THR B O 1
ATOM 2440 N N . ASP B 1 141 ? 6.367 -6.344 -17.25 1 91.69 141 ASP B N 1
ATOM 2441 C CA . ASP B 1 141 ? 5.414 -6.281 -18.344 1 91.69 141 ASP B CA 1
ATOM 2442 C C . ASP B 1 141 ? 4.066 -6.879 -17.953 1 91.69 141 ASP B C 1
ATOM 2444 O O . ASP B 1 141 ? 3.014 -6.309 -18.234 1 91.69 141 ASP B O 1
ATOM 2448 N N . LEU B 1 142 ? 4.145 -8.023 -17.297 1 88 142 LEU B N 1
ATOM 2449 C CA . LEU B 1 142 ? 2.934 -8.711 -16.875 1 88 142 LEU B CA 1
ATOM 2450 C C . LEU B 1 142 ? 2.146 -7.863 -15.875 1 88 142 LEU B C 1
ATOM 2452 O O . LEU B 1 142 ? 0.918 -7.789 -15.953 1 88 142 LEU B O 1
ATOM 2456 N N . LEU B 1 143 ? 2.826 -7.211 -14.961 1 90.56 143 LEU B N 1
ATOM 2457 C CA . LEU B 1 143 ? 2.189 -6.465 -13.883 1 90.56 143 LEU B CA 1
ATOM 2458 C C . LEU B 1 143 ? 1.688 -5.113 -14.383 1 90.56 143 LEU B C 1
ATOM 2460 O O . LEU B 1 143 ? 0.771 -4.531 -13.797 1 90.56 143 LEU B O 1
ATOM 2464 N N . LYS B 1 144 ? 2.303 -4.512 -15.367 1 85.19 144 LYS B N 1
ATOM 2465 C CA . LYS B 1 144 ? 1.832 -3.266 -15.961 1 85.19 144 LYS B CA 1
ATOM 2466 C C . LYS B 1 144 ? 0.461 -3.447 -16.609 1 85.19 144 LYS B C 1
ATOM 2468 O O . LYS B 1 144 ? -0.385 -2.553 -16.547 1 85.19 144 LYS B O 1
ATOM 2473 N N . VAL B 1 145 ? 0.278 -4.484 -17.188 1 72.31 145 VAL B N 1
ATOM 2474 C CA . VAL B 1 145 ? -0.986 -4.801 -17.844 1 72.31 145 VAL B CA 1
ATOM 2475 C C . VAL B 1 145 ? -2.084 -4.973 -16.797 1 72.31 145 VAL B C 1
ATOM 2477 O O . VAL B 1 145 ? -3.242 -4.629 -17.047 1 72.31 145 VAL B O 1
ATOM 2480 N N . GLN B 1 146 ? -1.706 -5.332 -15.633 1 68.94 146 GLN B N 1
ATOM 2481 C CA . GLN B 1 146 ? -2.672 -5.66 -14.586 1 68.94 146 GLN B CA 1
ATOM 2482 C C . GLN B 1 146 ? -3.086 -4.418 -13.812 1 68.94 146 GLN B C 1
ATOM 2484 O O . GLN B 1 146 ? -4.105 -4.422 -13.117 1 68.94 146 GLN B O 1
ATOM 2489 N N . SER B 1 147 ? -2.309 -3.35 -13.867 1 66.44 147 SER B N 1
ATOM 2490 C CA . SER B 1 147 ? -2.602 -2.143 -13.094 1 66.44 147 SER B CA 1
ATOM 2491 C C . SER B 1 147 ? -3.221 -1.062 -13.977 1 66.44 147 SER B C 1
ATOM 2493 O O . SER B 1 147 ? -2.689 -0.745 -15.047 1 66.44 147 SER B O 1
ATOM 2495 N N . HIS B 1 148 ? -4.559 -0.829 -13.953 1 57.66 148 HIS B N 1
ATOM 2496 C CA . HIS B 1 148 ? -5.285 0.105 -14.805 1 57.66 148 HIS B CA 1
ATOM 2497 C C . HIS B 1 148 ? -5.148 1.536 -14.297 1 57.66 148 HIS B C 1
ATOM 2499 O O . HIS B 1 148 ? -5.527 2.484 -14.992 1 57.66 148 HIS B O 1
ATOM 2505 N N . THR B 1 149 ? -4.781 1.755 -13.039 1 51.72 149 THR B N 1
ATOM 2506 C CA . THR B 1 149 ? -4.973 3.129 -12.578 1 51.72 149 THR B CA 1
ATOM 2507 C C . THR B 1 149 ? -3.643 3.746 -12.164 1 51.72 149 THR B C 1
ATOM 2509 O O . THR B 1 149 ? -2.893 3.152 -11.383 1 51.72 149 THR B O 1
ATOM 2512 N N . ASP B 1 150 ? -3.133 4.605 -13.031 1 48.03 150 ASP B N 1
ATOM 2513 C CA . ASP B 1 150 ? -2.02 5.457 -12.617 1 48.03 150 ASP B CA 1
ATOM 2514 C C . ASP B 1 150 ? -2.445 6.414 -11.5 1 48.03 150 ASP B C 1
ATOM 2516 O O . ASP B 1 150 ? -3.6 6.844 -11.453 1 48.03 150 ASP B O 1
ATOM 2520 N N . PHE B 1 151 ? -1.812 6.312 -10.242 1 48.59 151 PHE B N 1
ATOM 2521 C CA . PHE B 1 151 ? -2.092 7.336 -9.242 1 48.59 151 PHE B CA 1
ATOM 2522 C C . PHE B 1 151 ? -2.113 8.719 -9.875 1 48.59 151 PHE B C 1
ATOM 2524 O O . PHE B 1 151 ? -1.174 9.109 -10.57 1 48.59 151 PHE B O 1
ATOM 2531 N N . MET B 1 152 ? -3.195 9.086 -10.523 1 40.34 152 MET B N 1
ATOM 2532 C CA . MET B 1 152 ? -3.215 10.492 -10.93 1 40.34 152 MET B CA 1
ATOM 2533 C C . MET B 1 152 ? -3.08 11.406 -9.719 1 40.34 152 MET B C 1
ATOM 2535 O O . MET B 1 152 ? -3.525 11.062 -8.617 1 40.34 152 MET B O 1
#

InterPro domains:
  IPR019191 Essential protein Yae1, N-terminal [PF09811] (32-62)

Secondary structure (DSSP, 8-state):
----------SSHHHHHHHHHHHHHHHHHHHHHHSS--HHHHHHHHHHHHHHHHHHHHHHHHHHHHHHHHHT--TTT---HHHHHHHHHHHHHTPPPTTSGGG-GGGG-TTS-HHHHHHHHHHHHHHHHHHHHHH-HHHHHHHHHH------/---------TTHHHHHHHHHHHHHHHHHHHHHHHHS-HHHHHHHHHHHHHHHHHHHHHHHHHHHHHHHHHHT--GGG---HHHHHHHHHHHHHTPPPTTSGGG-GGGG-TTS-HHHHHHHHHHHHHHHHHHHHHH-HHHHHHHHHH------

Solvent-accessible surface area (backbone atoms only — not comparable to full-atom values): 17451 Å² total; per-residue (Å²): 138,83,81,79,81,77,82,78,80,75,71,65,70,62,58,62,57,51,55,52,48,52,50,52,51,53,47,53,53,49,55,66,49,67,72,66,88,54,71,66,50,50,51,52,38,46,50,31,18,52,50,19,17,52,52,20,20,50,50,14,40,66,48,39,46,53,51,30,40,53,71,50,51,58,62,94,72,51,81,49,64,67,56,54,53,28,44,53,48,52,61,70,62,63,72,72,64,62,84,42,68,88,70,45,45,52,76,80,38,78,87,53,54,70,67,56,32,51,51,52,36,50,52,53,49,48,53,52,52,50,49,38,47,70,64,27,46,68,60,45,55,57,51,53,72,69,53,86,71,72,89,120,135,85,79,77,79,76,84,78,79,71,72,64,66,60,60,61,53,52,54,50,48,50,50,51,50,51,47,52,52,50,54,59,51,67,71,53,87,61,71,64,54,51,51,53,38,47,49,30,18,52,52,19,17,52,52,20,20,50,49,14,40,66,48,40,46,54,52,30,41,53,70,49,50,58,63,94,70,51,81,50,64,67,58,54,53,28,43,54,46,54,59,71,62,64,72,72,64,62,83,42,67,90,71,43,46,53,78,78,36,77,86,53,52,69,66,56,31,49,52,52,36,49,52,53,51,49,51,53,50,49,50,40,47,72,64,27,45,66,61,45,55,58,51,53,72,71,54,85,71,72,89,121